Protein AF-A0A2T4TU25-F1 (afdb_monomer_lite)

Sequence (260 aa):
MRRVKTMNKDNGYWVKVLDEEKANILISLGYSCCSDVAIIKVADDTCREGFAYWVEDYMVKLNKSYLRPLSYLDALNLDMGYNDKWREICTDCLARECFDREEAYNYLCAIDLGKGKDFSTNTRDMNIFNSVLRKELEDLHQFADKAKSFKFEPRKVSHEPQLPDEIDLYNFFEKYKGVAKGVTDDKLYAKLCGYHAYYMIKSFETGSLSKYLSIYEDIVKADYYIGNNRYHAIKFKDRGVFLVSEKRYKELKARKGCTV

Foldseek 3Di:
DDDDPPDDLVQKFKKWFQDPVVQCVCLVVVNAPANPTRIFIWHDDPPDPQWIAGSVHRVDIDGCVRIDGQALVNLVPGPHDPDVVSLVNNLRRCCVPPHPSVVSSVVSVPPCPDDDDDPPDDDPNVVVVVVVVVVVVVVVVVVVVVVVVPPPPPPPDPPDPPDDQKAAPVCCLPVLLKKKKAKFFPVVVCVVPDPPCPGDIDIDMDSDPVVCVVRVVGGPDIWMDRPPWTWDWDQDPPPGTITGTPVSVVVVVVVVVDDD

Structure (mmCIF, N/CA/C/O backbone):
data_AF-A0A2T4TU25-F1
#
_entry.id   AF-A0A2T4TU25-F1
#
loop_
_atom_site.group_PDB
_atom_site.id
_atom_site.type_symbol
_atom_site.label_atom_id
_atom_site.label_alt_id
_atom_site.label_comp_id
_atom_site.label_asym_id
_atom_site.label_entity_id
_atom_site.label_seq_id
_atom_site.pdbx_PDB_ins_code
_atom_site.Cartn_x
_atom_site.Cartn_y
_atom_site.Cartn_z
_atom_site.occupancy
_atom_site.B_iso_or_equiv
_atom_site.auth_seq_id
_atom_site.auth_comp_id
_atom_site.auth_asym_id
_atom_site.auth_atom_id
_atom_site.pdbx_PDB_model_num
ATOM 1 N N . MET A 1 1 ? -13.792 39.712 5.215 1.00 32.56 1 MET A N 1
ATOM 2 C CA . MET A 1 1 ? -13.434 38.728 6.261 1.00 32.56 1 MET A CA 1
ATOM 3 C C . MET A 1 1 ? -14.593 37.757 6.444 1.00 32.56 1 MET A C 1
ATOM 5 O O . MET A 1 1 ? -15.619 38.150 6.985 1.00 32.56 1 MET A O 1
ATOM 9 N N . ARG A 1 2 ? -14.499 36.529 5.915 1.00 29.97 2 ARG A N 1
ATOM 10 C CA . ARG A 1 2 ? -15.533 35.502 6.136 1.00 29.97 2 ARG A CA 1
ATOM 11 C C . ARG A 1 2 ? -15.331 34.912 7.533 1.00 29.97 2 ARG A C 1
ATOM 13 O O . ARG A 1 2 ? -14.250 34.412 7.822 1.00 29.97 2 ARG A O 1
ATOM 20 N N . ARG A 1 3 ? -16.358 35.006 8.384 1.00 27.89 3 ARG A N 1
ATOM 21 C CA . ARG A 1 3 ? -16.418 34.341 9.693 1.00 27.89 3 ARG A CA 1
ATOM 22 C C . ARG A 1 3 ? -16.237 32.838 9.485 1.00 27.89 3 ARG A C 1
ATOM 24 O O . ARG A 1 3 ? -17.093 32.204 8.870 1.00 27.89 3 ARG A O 1
ATOM 31 N N . VAL A 1 4 ? -15.137 32.285 9.987 1.00 34.91 4 VAL A N 1
ATOM 32 C CA . VAL A 1 4 ? -14.982 30.838 10.151 1.00 34.91 4 VAL A CA 1
ATOM 33 C C . VAL A 1 4 ? -16.011 30.429 11.200 1.00 34.91 4 VAL A C 1
ATOM 35 O O . VAL A 1 4 ? -15.938 30.871 12.345 1.00 34.91 4 VAL A O 1
ATOM 38 N N . LYS A 1 5 ? -17.032 29.669 10.784 1.00 37.06 5 LYS A N 1
ATOM 39 C CA . LYS A 1 5 ? -17.932 28.973 11.708 1.00 37.06 5 LYS A CA 1
ATOM 40 C C . LYS A 1 5 ? -17.040 28.162 12.646 1.00 37.06 5 LYS A C 1
ATOM 42 O O . LYS A 1 5 ? -16.285 27.320 12.173 1.00 37.06 5 LYS A O 1
ATOM 47 N N . THR A 1 6 ? -17.120 28.425 13.942 1.00 36.16 6 THR A N 1
ATOM 48 C CA . THR A 1 6 ? -16.592 27.550 14.988 1.00 36.16 6 THR A CA 1
ATOM 49 C C . THR A 1 6 ? -17.245 26.179 14.817 1.00 36.16 6 THR A C 1
ATOM 51 O O . THR A 1 6 ? -18.393 25.973 15.200 1.00 36.16 6 THR A O 1
ATOM 54 N N . MET A 1 7 ? -16.553 25.270 14.125 1.00 44.59 7 MET A N 1
ATOM 55 C CA . MET A 1 7 ? -16.980 23.882 13.974 1.00 44.59 7 MET A CA 1
ATOM 56 C C . MET A 1 7 ? -16.729 23.149 15.292 1.00 44.59 7 MET A C 1
ATOM 58 O O . MET A 1 7 ? -15.705 23.345 15.947 1.00 44.59 7 MET A O 1
ATOM 62 N N . ASN A 1 8 ? -17.727 22.369 15.701 1.00 43.16 8 ASN A N 1
ATOM 63 C CA . ASN A 1 8 ? -17.812 21.733 17.006 1.00 43.16 8 ASN A CA 1
ATOM 64 C C . ASN A 1 8 ? -16.707 20.671 17.154 1.00 43.16 8 ASN A C 1
ATOM 66 O O . ASN A 1 8 ? -16.687 19.706 16.390 1.00 43.16 8 ASN A O 1
ATOM 70 N N . LYS A 1 9 ? -15.794 20.841 18.122 1.00 48.34 9 LYS A N 1
ATOM 71 C CA . LYS A 1 9 ? -14.685 19.899 18.386 1.00 48.34 9 LYS A CA 1
ATOM 72 C C . LYS A 1 9 ? -15.168 18.506 18.828 1.00 48.34 9 LYS A C 1
ATOM 74 O O . LYS A 1 9 ? -14.395 17.554 18.769 1.00 48.34 9 LYS A O 1
ATOM 79 N N . ASP A 1 10 ? -16.437 18.385 19.216 1.00 54.22 10 ASP A N 1
ATOM 80 C CA . ASP A 1 10 ? -17.059 17.146 19.695 1.00 54.22 10 ASP A CA 1
ATOM 81 C C . ASP A 1 10 ? -17.462 16.148 18.598 1.00 54.22 10 ASP A C 1
ATOM 83 O O . ASP A 1 10 ? -17.804 15.016 18.916 1.00 54.22 10 ASP A O 1
ATOM 87 N N . ASN A 1 11 ? -17.370 16.511 17.313 1.00 65.88 11 ASN A N 1
ATOM 88 C CA . ASN A 1 11 ? -17.733 15.611 16.204 1.00 65.88 11 ASN A CA 1
ATOM 89 C C . ASN A 1 11 ? -16.523 14.922 15.543 1.00 65.88 11 ASN A C 1
ATOM 91 O O . ASN A 1 11 ? -16.647 14.353 14.458 1.00 65.88 11 ASN A O 1
ATOM 95 N N . GLY A 1 12 ? -15.338 15.026 16.148 1.00 80.62 12 GLY A N 1
ATOM 96 C CA . GLY A 1 12 ? -14.130 14.389 15.632 1.00 80.62 12 GLY A CA 1
ATOM 97 C C . GLY A 1 12 ? -14.043 12.915 16.024 1.00 80.62 12 GLY A C 1
ATOM 98 O O . GLY A 1 12 ? -14.393 12.553 17.142 1.00 80.62 12 GLY A O 1
ATOM 99 N N . TYR A 1 13 ? -13.519 12.075 15.138 1.00 86.38 13 TYR A N 1
ATOM 100 C CA . TYR A 1 13 ? -13.263 10.661 15.397 1.00 86.38 13 TYR A CA 1
ATOM 101 C C . TYR A 1 13 ? -11.794 10.318 15.154 1.00 86.38 13 TYR A C 1
ATOM 103 O O . TYR A 1 13 ? -11.099 10.958 14.361 1.00 86.38 13 TYR A O 1
ATOM 111 N N . TRP A 1 14 ? -11.309 9.3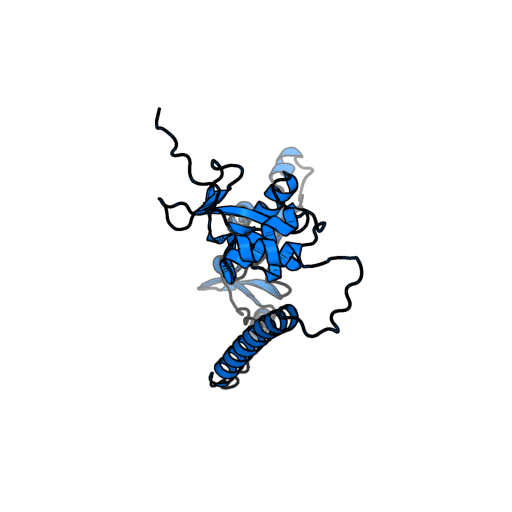07 15.869 1.00 90.50 14 TRP A N 1
ATOM 112 C CA . TRP A 1 14 ? -9.934 8.841 15.748 1.00 90.50 14 TRP A CA 1
ATOM 113 C C . TRP A 1 14 ? -9.763 7.986 14.499 1.00 90.50 14 TRP A C 1
ATOM 115 O O . TRP A 1 14 ? -10.609 7.148 14.176 1.00 90.50 14 TRP A O 1
ATOM 125 N N . VAL A 1 15 ? -8.662 8.205 13.786 1.00 90.12 15 VAL A N 1
ATOM 126 C CA . VAL A 1 15 ? -8.305 7.452 12.585 1.00 90.12 15 VAL A CA 1
ATOM 127 C C . VAL A 1 15 ? -6.860 6.998 12.632 1.00 90.12 15 VAL A C 1
ATOM 129 O O . VAL A 1 15 ? -5.981 7.691 13.143 1.00 90.12 15 VAL A O 1
ATOM 132 N N . LYS A 1 16 ? -6.630 5.849 12.006 1.00 90.81 16 LYS A N 1
ATOM 133 C CA . LYS A 1 16 ? -5.324 5.376 11.577 1.00 90.81 16 LYS A CA 1
ATOM 134 C C . LYS A 1 16 ? -5.047 5.864 10.159 1.00 90.81 16 LYS A C 1
ATOM 136 O O . LYS A 1 16 ? -5.864 5.652 9.257 1.00 90.81 16 LYS A O 1
ATOM 141 N N . VAL A 1 17 ? -3.891 6.487 9.956 1.00 86.00 17 VAL A N 1
ATOM 142 C CA . VAL A 1 17 ? -3.407 6.858 8.620 1.00 86.00 17 VAL A CA 1
ATOM 143 C C . VAL A 1 17 ? -2.751 5.635 7.982 1.00 86.00 17 VAL A C 1
ATOM 145 O O . VAL A 1 17 ? -1.847 5.035 8.557 1.00 86.00 17 VAL A O 1
ATOM 148 N N . LEU A 1 18 ? -3.251 5.231 6.814 1.00 85.44 18 LEU A N 1
ATOM 149 C CA . LEU A 1 18 ? -2.813 4.028 6.095 1.00 85.44 18 LEU A CA 1
ATOM 150 C C . LEU A 1 18 ? -1.674 4.290 5.104 1.00 85.44 18 LEU A C 1
ATOM 152 O O . LEU A 1 18 ? -1.002 3.360 4.676 1.00 85.44 18 LEU A O 1
ATOM 156 N N . ASP A 1 19 ? -1.493 5.543 4.701 1.00 85.62 19 ASP A N 1
ATOM 157 C CA . ASP A 1 19 ? -0.425 5.959 3.799 1.00 85.62 19 ASP A CA 1
ATOM 158 C C . ASP A 1 19 ? 0.874 6.125 4.598 1.00 85.62 19 ASP A C 1
ATOM 160 O O . ASP A 1 19 ? 0.943 6.980 5.480 1.00 85.62 19 ASP A O 1
ATOM 164 N N . GLU A 1 20 ? 1.875 5.288 4.317 1.00 80.94 20 GLU A N 1
ATOM 165 C CA . GLU A 1 20 ? 3.132 5.229 5.080 1.00 80.94 20 GLU A CA 1
ATOM 166 C C . GLU A 1 20 ? 3.925 6.538 5.031 1.00 80.94 20 GLU A C 1
ATOM 168 O O . GLU A 1 20 ? 4.472 6.965 6.046 1.00 80.94 20 GLU A O 1
ATOM 173 N N . GLU A 1 21 ? 3.974 7.209 3.878 1.00 77.62 21 GLU A N 1
ATOM 174 C CA . GLU A 1 21 ? 4.706 8.469 3.730 1.00 77.62 21 GLU A CA 1
ATOM 175 C C . GLU A 1 21 ? 4.064 9.560 4.594 1.00 77.62 21 GLU A C 1
ATOM 177 O O . GLU A 1 21 ? 4.737 10.212 5.396 1.00 77.62 21 GLU A O 1
ATOM 182 N N . LYS A 1 22 ? 2.737 9.705 4.505 1.00 78.50 22 LYS A N 1
ATOM 183 C CA . LYS A 1 22 ? 1.984 10.663 5.324 1.00 78.50 22 LYS A CA 1
ATOM 184 C C . LYS A 1 22 ? 2.035 10.311 6.807 1.00 78.50 22 LYS A C 1
ATOM 186 O O . LYS A 1 22 ? 2.153 11.211 7.635 1.00 78.50 22 LYS A O 1
ATOM 191 N N . ALA A 1 23 ? 1.963 9.025 7.146 1.00 81.50 23 ALA A N 1
ATOM 192 C CA . ALA A 1 23 ? 2.078 8.552 8.518 1.00 81.50 23 ALA A CA 1
ATOM 193 C C . ALA A 1 23 ? 3.440 8.926 9.121 1.00 81.50 23 ALA A C 1
ATOM 195 O O . ALA A 1 23 ? 3.487 9.523 10.195 1.00 81.50 23 ALA A O 1
ATOM 196 N N . ASN A 1 24 ? 4.533 8.672 8.398 1.00 76.38 24 ASN A N 1
ATOM 197 C CA . ASN A 1 24 ? 5.886 9.003 8.843 1.00 76.38 24 ASN A CA 1
ATOM 198 C C . ASN A 1 24 ? 6.090 10.509 9.030 1.00 76.38 24 ASN A C 1
ATOM 200 O O . ASN A 1 24 ? 6.738 10.918 9.994 1.00 76.38 24 ASN A O 1
ATOM 204 N N . ILE A 1 25 ? 5.517 11.340 8.154 1.00 76.75 25 ILE A N 1
ATOM 205 C CA . ILE A 1 25 ? 5.551 12.801 8.306 1.00 76.75 25 ILE A CA 1
ATOM 206 C C . ILE A 1 25 ? 4.830 13.216 9.594 1.00 76.75 25 ILE A C 1
ATOM 208 O O . ILE A 1 25 ? 5.389 13.963 10.393 1.00 76.75 25 ILE A O 1
ATOM 212 N N . LEU A 1 26 ? 3.617 12.708 9.829 1.00 77.62 26 LEU A N 1
ATOM 213 C CA . LEU A 1 26 ? 2.832 13.042 11.023 1.00 77.62 26 LEU A CA 1
ATOM 214 C C . LEU A 1 26 ? 3.523 12.597 12.318 1.00 77.62 26 LEU A C 1
ATOM 216 O O . LEU A 1 26 ? 3.537 13.347 13.291 1.00 77.62 26 LEU A O 1
ATOM 220 N N . ILE A 1 27 ? 4.133 11.410 12.323 1.00 79.25 27 ILE A N 1
ATOM 221 C CA . ILE A 1 27 ? 4.912 10.909 13.462 1.00 79.25 27 ILE A CA 1
ATOM 222 C C . ILE A 1 27 ? 6.154 11.782 13.687 1.00 79.25 27 ILE A C 1
ATOM 224 O O . ILE A 1 27 ? 6.392 12.229 14.806 1.00 79.25 27 ILE A O 1
ATOM 228 N N . SER A 1 28 ? 6.912 12.088 12.628 1.00 72.69 28 SER A N 1
ATOM 229 C CA . SER A 1 28 ? 8.151 12.883 12.716 1.00 72.69 28 SER A CA 1
ATOM 230 C C . SER A 1 28 ? 7.911 14.310 13.207 1.00 72.69 28 SER A C 1
ATOM 232 O O . SER A 1 28 ? 8.774 14.898 13.854 1.00 72.69 28 SER A O 1
ATOM 234 N N . LEU A 1 29 ? 6.739 14.868 12.906 1.00 76.00 29 LEU A N 1
ATOM 235 C CA . LEU A 1 29 ? 6.323 16.191 13.365 1.00 76.00 29 LEU A CA 1
ATOM 236 C C . LEU A 1 29 ? 5.691 16.173 14.769 1.00 76.00 29 LEU A C 1
ATOM 238 O O . LEU A 1 29 ? 5.324 17.228 15.279 1.00 76.00 29 LEU A O 1
ATOM 242 N N . GLY A 1 30 ? 5.575 14.999 15.404 1.00 74.62 30 GLY A N 1
ATOM 243 C CA . GLY A 1 30 ? 5.003 14.848 16.744 1.00 74.62 30 GLY A CA 1
ATOM 244 C C . GLY A 1 30 ? 3.482 15.015 16.794 1.00 74.62 30 GLY A C 1
ATOM 245 O O . GLY A 1 30 ? 2.934 15.305 17.852 1.00 74.62 30 GLY A O 1
ATOM 246 N N . TYR A 1 31 ? 2.804 14.854 15.657 1.00 76.38 31 TYR A N 1
ATOM 247 C CA . TYR A 1 31 ? 1.354 15.027 15.523 1.00 76.38 31 TYR A CA 1
ATOM 248 C C . TYR A 1 31 ? 0.560 13.730 15.699 1.00 76.38 31 TYR A C 1
ATOM 250 O O . TYR A 1 31 ? -0.667 13.755 15.777 1.00 76.38 31 TYR A O 1
ATOM 258 N N . SER A 1 32 ? 1.244 12.587 15.748 1.00 79.62 32 SER A N 1
ATOM 259 C CA . SER A 1 32 ? 0.634 11.297 16.063 1.00 79.62 32 SER A CA 1
ATOM 260 C C . SER A 1 32 ? 0.587 11.056 17.571 1.00 79.62 32 SER A C 1
ATOM 262 O O . SER A 1 32 ? 1.537 11.367 18.285 1.00 79.62 32 SER A O 1
ATOM 264 N N . CYS A 1 33 ? -0.485 10.416 18.045 1.00 74.31 33 CYS A N 1
ATOM 265 C CA . CYS A 1 33 ? -0.586 9.953 19.434 1.00 74.31 33 CYS A CA 1
ATOM 266 C C . CYS A 1 33 ? 0.317 8.744 19.749 1.00 74.31 33 CYS A C 1
ATOM 268 O O . CYS A 1 33 ? 0.538 8.450 20.923 1.00 74.31 33 CYS A O 1
ATOM 270 N N . CYS A 1 34 ? 0.827 8.059 18.721 1.00 73.19 34 CYS A N 1
ATOM 271 C CA . CYS A 1 34 ? 1.696 6.887 18.835 1.00 73.19 34 CYS A CA 1
ATOM 272 C C . CYS A 1 34 ? 2.937 7.039 17.942 1.00 73.19 34 CYS A C 1
ATOM 274 O O . CYS A 1 34 ? 2.887 7.687 16.891 1.00 73.19 34 CYS A O 1
ATOM 276 N N . SER A 1 35 ? 4.054 6.442 18.359 1.00 70.19 35 SER A N 1
ATOM 277 C CA . SER A 1 35 ? 5.345 6.521 17.658 1.00 70.19 35 SER A CA 1
ATOM 278 C C . SER A 1 35 ? 5.498 5.527 16.505 1.00 70.19 35 SER A C 1
ATOM 280 O O . SER A 1 35 ? 6.353 5.716 15.648 1.00 70.19 35 SER A O 1
ATOM 282 N N . ASP A 1 36 ? 4.696 4.467 16.493 1.00 72.38 36 ASP A N 1
ATOM 283 C CA . ASP A 1 36 ? 4.741 3.350 15.545 1.00 72.38 36 ASP A CA 1
ATOM 284 C C . ASP A 1 36 ? 3.604 3.404 14.511 1.00 72.38 36 ASP A C 1
ATOM 286 O O . ASP A 1 36 ? 3.764 2.983 13.365 1.00 72.38 36 ASP A O 1
ATOM 290 N N . VAL A 1 37 ? 2.454 3.959 14.899 1.00 80.06 37 VAL A N 1
ATOM 291 C CA . VAL A 1 37 ? 1.280 4.119 14.043 1.00 80.06 37 VAL A CA 1
ATOM 292 C C . VAL A 1 37 ? 0.787 5.559 14.098 1.00 80.06 37 VAL A C 1
ATOM 294 O O . VAL A 1 37 ? 0.563 6.112 15.169 1.00 80.06 37 VAL A O 1
ATOM 297 N N . ALA A 1 38 ? 0.548 6.164 12.932 1.00 86.25 38 ALA A N 1
ATOM 298 C CA . ALA A 1 38 ? -0.018 7.505 12.848 1.00 86.25 38 ALA A CA 1
ATOM 299 C C . ALA A 1 38 ? -1.507 7.505 13.234 1.00 86.25 38 ALA A C 1
ATOM 301 O O . ALA A 1 38 ? -2.372 7.183 12.410 1.00 86.25 38 ALA A O 1
ATOM 302 N N . ILE A 1 39 ? -1.788 7.869 14.489 1.00 88.75 39 ILE A N 1
ATOM 303 C CA . ILE A 1 39 ? -3.137 8.004 15.049 1.00 88.75 39 ILE A CA 1
ATOM 304 C C . ILE A 1 39 ? -3.445 9.480 15.279 1.00 88.75 39 ILE A C 1
ATOM 306 O O . ILE A 1 39 ? -2.775 10.148 16.067 1.00 88.75 39 ILE A O 1
ATOM 310 N N . ILE A 1 40 ? -4.480 9.976 14.600 1.00 88.06 40 ILE A N 1
ATOM 311 C CA . ILE A 1 40 ? -4.904 11.380 14.654 1.00 88.06 40 ILE A CA 1
ATOM 312 C C . ILE A 1 40 ? -6.425 11.488 14.778 1.00 88.06 40 ILE A C 1
ATOM 314 O O . ILE A 1 40 ? -7.161 10.580 14.390 1.00 88.06 40 ILE A O 1
ATOM 318 N N . LYS A 1 41 ? -6.911 12.621 15.290 1.00 90.12 41 LYS A N 1
ATOM 319 C CA . LYS A 1 41 ? -8.346 12.927 15.371 1.00 90.12 41 LYS A CA 1
ATOM 320 C C . LYS A 1 41 ? -8.766 13.772 14.176 1.00 90.12 41 LYS A C 1
ATOM 322 O O . LYS A 1 41 ? -8.176 14.821 13.925 1.00 90.12 41 LYS A O 1
ATOM 327 N N . VAL A 1 42 ? -9.779 13.341 13.436 1.00 88.12 42 VAL A N 1
ATOM 328 C CA . VAL A 1 42 ? -10.267 14.043 12.239 1.00 88.12 42 VAL A CA 1
ATOM 329 C C . VAL A 1 42 ? -11.755 14.344 12.343 1.00 88.12 42 VAL A C 1
ATOM 331 O O . VAL A 1 42 ? -12.480 13.662 13.057 1.00 88.12 42 VAL A O 1
ATOM 334 N N . ALA A 1 43 ? -12.215 15.364 11.628 1.00 87.19 43 ALA A N 1
A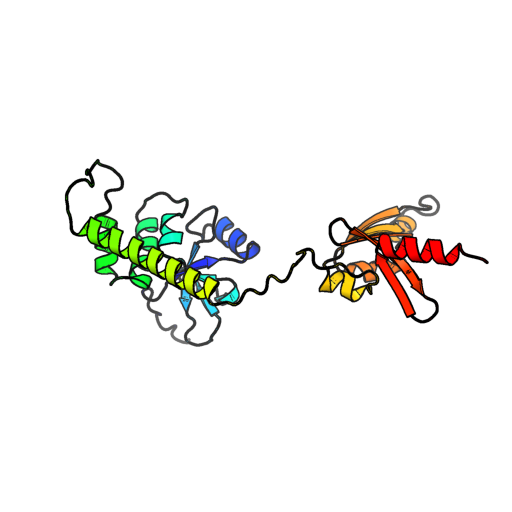TOM 335 C CA . ALA A 1 43 ? -13.624 15.715 11.507 1.00 87.19 43 ALA A CA 1
ATOM 336 C C . ALA A 1 43 ? -14.018 15.801 10.031 1.00 87.19 43 ALA A C 1
ATOM 338 O O . ALA A 1 43 ? -13.261 16.301 9.197 1.00 87.19 43 ALA A O 1
ATOM 339 N N . ASP A 1 44 ? -15.212 15.327 9.702 1.00 83.06 44 ASP A N 1
ATOM 340 C CA . ASP A 1 44 ? -15.666 15.253 8.318 1.00 83.06 44 ASP A CA 1
ATOM 341 C C . ASP A 1 44 ? -15.867 16.625 7.669 1.00 83.06 44 ASP A C 1
ATOM 343 O O . ASP A 1 44 ? -16.436 17.549 8.259 1.00 83.06 44 ASP A O 1
ATOM 347 N N . ASP A 1 45 ? -15.449 16.742 6.404 1.00 78.12 45 ASP A N 1
ATOM 348 C CA . ASP A 1 45 ? -15.788 17.901 5.586 1.00 78.12 45 ASP A CA 1
ATOM 349 C C . ASP A 1 45 ? -17.244 17.809 5.119 1.00 78.12 45 ASP A C 1
ATOM 351 O O . ASP A 1 45 ? -17.558 17.225 4.083 1.00 78.12 45 ASP A O 1
ATOM 355 N N . THR A 1 46 ? -18.140 18.445 5.873 1.00 71.19 46 THR A N 1
ATOM 356 C CA . THR A 1 46 ? -19.572 18.548 5.530 1.00 71.19 46 THR A CA 1
ATOM 357 C C . THR A 1 46 ? -19.851 19.196 4.167 1.00 71.19 46 THR A C 1
ATOM 359 O O . THR A 1 46 ? -20.957 19.063 3.652 1.00 71.19 46 THR A O 1
ATOM 362 N N . CYS A 1 47 ? -18.881 19.900 3.570 1.00 63.94 47 CYS A N 1
ATOM 363 C CA . CYS A 1 47 ? -19.051 20.590 2.291 1.00 63.94 47 CYS A CA 1
ATOM 364 C C . CYS A 1 47 ? -18.521 19.794 1.088 1.00 63.94 47 CYS A C 1
ATOM 366 O O . CYS A 1 47 ? -18.860 20.132 -0.048 1.00 63.94 47 CYS A O 1
ATOM 368 N N . ARG A 1 48 ? -17.649 18.796 1.294 1.00 62.53 48 ARG A N 1
ATOM 369 C CA . ARG A 1 48 ? -17.051 17.990 0.215 1.00 62.53 48 ARG A CA 1
ATOM 370 C C . ARG A 1 48 ? -16.861 16.545 0.661 1.00 62.53 48 ARG A C 1
ATOM 372 O O . ARG A 1 48 ? -15.984 16.253 1.472 1.00 62.53 48 ARG A O 1
ATOM 379 N N . GLU A 1 49 ? -17.623 15.643 0.054 1.00 71.19 49 GLU A N 1
ATOM 380 C CA . GLU A 1 49 ? -17.474 14.204 0.267 1.00 71.19 49 GLU A CA 1
ATOM 381 C C . GLU A 1 49 ? -16.049 13.727 -0.066 1.00 71.19 49 GLU A C 1
ATOM 383 O O . GLU A 1 49 ? -15.393 14.229 -0.980 1.00 71.19 49 GLU A O 1
ATOM 388 N N . GLY A 1 50 ? -15.554 12.758 0.709 1.00 78.38 50 GLY A N 1
ATOM 389 C CA . GLY A 1 50 ? -14.237 12.146 0.505 1.00 78.38 50 GLY A CA 1
ATOM 390 C C . GLY A 1 50 ? -13.065 12.812 1.235 1.00 78.38 50 GLY A C 1
ATOM 391 O O . GLY A 1 50 ? -11.946 12.306 1.154 1.00 78.38 50 GLY A O 1
ATOM 392 N N . PHE A 1 51 ? -13.290 13.888 1.995 1.00 81.56 51 PHE A N 1
ATOM 393 C CA . PHE A 1 51 ? -12.234 14.536 2.777 1.00 81.56 51 PHE A CA 1
ATOM 394 C C . PHE A 1 51 ? -12.598 14.710 4.252 1.00 81.56 51 PHE A C 1
ATOM 396 O O . PHE A 1 51 ? -13.770 14.790 4.618 1.00 81.56 51 PHE A O 1
ATOM 403 N N . ALA A 1 52 ? -11.567 14.786 5.087 1.00 82.62 52 ALA A N 1
ATOM 404 C CA . ALA A 1 52 ? -11.665 15.117 6.500 1.00 82.62 52 ALA A CA 1
ATOM 405 C C . ALA A 1 52 ? -10.613 16.176 6.858 1.00 82.62 52 ALA A C 1
ATOM 407 O O . ALA A 1 52 ? -9.560 16.266 6.221 1.00 82.62 52 ALA A O 1
ATOM 408 N N . TYR A 1 53 ? -10.907 16.988 7.863 1.00 82.44 53 TYR A N 1
ATOM 409 C CA . TYR A 1 53 ? -9.974 17.949 8.434 1.00 82.44 53 TYR A CA 1
ATOM 410 C C . TYR A 1 53 ? -9.316 17.349 9.660 1.00 82.44 53 TYR A C 1
ATOM 412 O O . TYR A 1 53 ? -9.972 16.675 10.457 1.00 82.44 53 TYR A O 1
ATOM 420 N N . TRP A 1 54 ? -8.028 17.612 9.828 1.00 80.31 54 TRP A N 1
ATOM 421 C CA . TRP A 1 54 ? -7.364 17.296 11.079 1.00 80.31 54 TRP A CA 1
ATOM 422 C C . TRP A 1 54 ? -7.872 18.242 12.180 1.00 80.31 54 TRP A C 1
ATOM 424 O O . TRP A 1 54 ? -7.957 19.450 11.984 1.00 80.31 54 TRP A O 1
ATOM 434 N N . VAL A 1 55 ? -8.280 17.687 13.325 1.00 78.88 55 VAL A N 1
ATOM 435 C CA . VAL A 1 55 ? -8.944 18.445 14.406 1.00 78.88 55 VAL A CA 1
ATOM 436 C C . VAL A 1 55 ? -7.982 19.371 15.154 1.00 78.88 55 VAL A C 1
ATOM 438 O O . VAL A 1 55 ? -8.423 20.363 15.735 1.00 78.88 55 VAL A O 1
ATOM 441 N N . GLU A 1 56 ? -6.683 19.070 15.153 1.00 72.69 56 GLU A N 1
ATOM 442 C CA . GLU A 1 56 ? -5.678 19.934 15.787 1.00 72.69 56 GLU A CA 1
ATOM 443 C C . GLU A 1 56 ? -5.217 21.062 14.855 1.00 72.69 56 GLU A C 1
ATOM 445 O O . GLU A 1 56 ? -4.979 22.172 15.329 1.00 72.69 56 GLU A O 1
ATOM 450 N N . ASP A 1 57 ? -5.205 20.826 13.538 1.00 70.69 57 ASP A N 1
ATOM 451 C CA . ASP A 1 57 ? -4.966 21.854 12.523 1.00 70.69 57 ASP A CA 1
ATOM 452 C C . ASP A 1 57 ? -5.969 21.739 11.365 1.00 70.69 57 ASP A C 1
ATOM 454 O O . ASP A 1 57 ? -5.754 21.055 10.361 1.00 70.69 57 ASP A O 1
ATOM 458 N N . TYR A 1 58 ? -7.075 22.473 11.498 1.00 65.25 58 TYR A N 1
ATOM 459 C CA . TYR A 1 58 ? -8.168 22.521 10.523 1.00 65.25 58 TYR A CA 1
ATOM 460 C C . TYR A 1 58 ? -7.764 23.095 9.152 1.00 65.25 58 TYR A C 1
ATOM 462 O O . TYR A 1 58 ? -8.583 23.089 8.230 1.00 65.25 58 TYR A O 1
ATOM 470 N N . MET A 1 59 ? -6.533 23.596 8.988 1.00 64.94 59 MET A N 1
ATOM 471 C CA . MET A 1 59 ? -5.990 23.975 7.679 1.00 64.94 59 MET A CA 1
ATOM 472 C C . MET A 1 59 ? -5.506 22.754 6.889 1.00 64.94 59 MET A C 1
ATOM 474 O O . MET A 1 59 ? -5.441 22.800 5.657 1.00 64.94 59 MET A O 1
ATOM 478 N N . VAL A 1 60 ? -5.211 21.646 7.575 1.00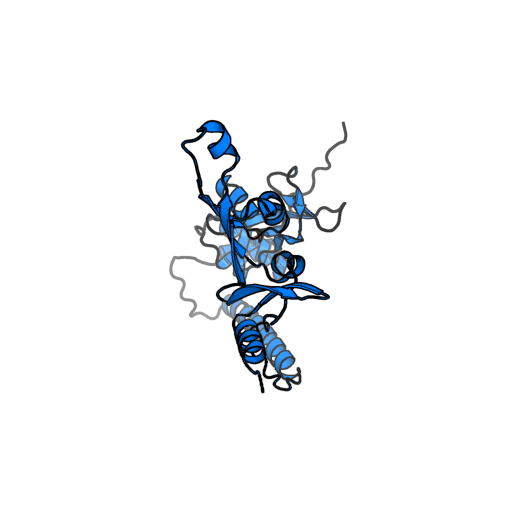 70.88 60 VAL A N 1
ATOM 479 C CA . VAL A 1 60 ? -4.749 20.403 6.962 1.00 70.88 60 VAL A CA 1
ATOM 480 C C . VAL A 1 60 ? -5.944 19.551 6.556 1.00 70.88 60 VAL A C 1
ATOM 482 O O . VAL A 1 60 ? -6.709 19.032 7.374 1.00 70.88 60 VAL A O 1
ATOM 485 N N . LYS A 1 61 ? -6.084 19.390 5.241 1.00 80.69 61 LYS A N 1
ATOM 486 C CA . LYS A 1 61 ? -7.130 18.585 4.621 1.00 80.69 61 LYS A CA 1
ATOM 487 C C . LYS A 1 61 ? -6.578 17.230 4.197 1.00 80.69 61 LYS A C 1
ATOM 489 O O . LYS A 1 61 ? -5.636 17.150 3.411 1.00 80.69 61 LYS A O 1
ATOM 494 N N . LEU A 1 62 ? -7.209 16.169 4.679 1.00 81.12 62 LEU A N 1
ATOM 495 C CA . LEU A 1 62 ? -6.816 14.787 4.443 1.00 81.12 62 LEU A CA 1
ATOM 496 C C . LEU A 1 62 ? -7.856 14.083 3.574 1.00 81.12 62 LEU A C 1
ATOM 498 O O . LEU A 1 62 ? -9.064 14.253 3.740 1.00 81.12 62 LEU A O 1
ATOM 502 N N . ASN A 1 63 ? -7.382 13.287 2.621 1.00 81.25 63 ASN A N 1
ATOM 503 C CA . ASN A 1 63 ? -8.249 12.449 1.803 1.00 81.25 63 ASN A CA 1
ATOM 504 C C . ASN A 1 63 ? -8.633 11.193 2.601 1.00 81.25 63 ASN A C 1
ATOM 506 O O . ASN A 1 63 ? -7.755 10.474 3.080 1.00 81.25 63 ASN A O 1
ATOM 510 N N . LYS A 1 64 ? -9.938 10.918 2.711 1.00 84.38 64 LYS A N 1
ATOM 511 C CA . LYS A 1 64 ? -10.479 9.784 3.475 1.00 84.38 64 LYS A CA 1
ATOM 512 C C . LYS A 1 64 ? -10.016 8.423 2.962 1.00 84.38 64 LYS A C 1
ATOM 514 O O . LYS A 1 64 ? -9.994 7.482 3.739 1.00 84.38 64 LYS A O 1
ATOM 519 N N . SER A 1 65 ? -9.608 8.309 1.696 1.00 85.12 65 SER A N 1
ATOM 520 C CA . SER A 1 65 ? -9.053 7.057 1.151 1.00 85.12 65 SER A CA 1
ATOM 521 C C . SER A 1 65 ? -7.791 6.577 1.877 1.00 85.12 65 SER A C 1
ATOM 523 O O . SER A 1 65 ? -7.487 5.389 1.837 1.00 85.12 65 SER A O 1
ATOM 525 N N . TYR A 1 66 ? -7.085 7.475 2.571 1.00 85.94 66 TYR A N 1
ATOM 526 C CA . TYR A 1 66 ? -5.904 7.148 3.372 1.00 85.94 66 TYR A CA 1
ATOM 527 C C . TYR A 1 66 ? -6.210 6.998 4.864 1.00 85.94 66 TYR A C 1
ATOM 529 O O . TYR A 1 66 ? -5.287 6.810 5.652 1.00 85.94 66 TYR A O 1
ATOM 537 N N . LEU A 1 67 ? -7.475 7.126 5.271 1.00 86.56 67 LEU A N 1
ATOM 538 C CA . LEU A 1 67 ? -7.883 7.140 6.670 1.00 86.56 67 LEU A CA 1
ATOM 539 C C . LEU A 1 67 ? -8.772 5.935 6.961 1.00 86.56 67 LEU A C 1
ATOM 541 O O . LEU A 1 67 ? -9.775 5.707 6.288 1.00 86.56 67 LEU A O 1
ATOM 545 N N . ARG A 1 68 ? -8.440 5.199 8.017 1.00 88.50 68 ARG A N 1
ATOM 546 C CA . ARG A 1 68 ? -9.295 4.151 8.571 1.00 88.50 68 ARG A CA 1
ATOM 547 C C . ARG A 1 68 ? -9.789 4.591 9.949 1.00 88.50 68 ARG A C 1
ATOM 549 O O . ARG A 1 68 ? -8.943 4.846 10.802 1.00 88.50 68 ARG A O 1
ATOM 556 N N . PRO A 1 69 ? -11.111 4.668 10.195 1.00 88.62 69 PRO A N 1
ATOM 557 C CA . PRO A 1 69 ? -11.646 4.857 11.541 1.00 88.62 69 PRO A CA 1
ATOM 558 C C . PRO A 1 69 ? -11.042 3.846 12.510 1.00 88.62 69 PRO A C 1
ATOM 560 O O . PRO A 1 69 ? -10.977 2.653 12.207 1.00 88.62 69 PRO A O 1
ATOM 563 N N . LEU A 1 70 ? -10.566 4.340 13.646 1.00 88.06 70 LEU A N 1
ATOM 564 C CA . LEU A 1 70 ? -9.988 3.504 14.682 1.00 88.06 70 LEU A CA 1
ATOM 565 C C . LEU A 1 70 ? -11.117 2.779 15.419 1.00 88.06 70 LEU A C 1
ATOM 567 O O . LEU A 1 70 ? -12.095 3.417 15.828 1.00 88.06 70 LEU A O 1
ATOM 571 N N . SER A 1 71 ? -11.006 1.456 15.543 1.00 81.19 71 SER A N 1
ATOM 572 C CA . SER A 1 71 ? -11.939 0.670 16.353 1.00 81.19 71 SER A CA 1
ATOM 573 C C . SER A 1 71 ? -11.547 0.672 17.825 1.00 81.19 71 SER A C 1
ATOM 575 O O . SER A 1 71 ? -10.393 0.957 18.153 1.00 81.19 71 SER A O 1
ATOM 577 N N . TYR A 1 72 ? -12.477 0.328 18.722 1.00 74.44 72 TYR A N 1
ATOM 578 C CA . TYR A 1 72 ? -12.143 0.179 20.140 1.00 74.44 72 TYR A CA 1
ATOM 579 C C . TYR A 1 72 ? -11.056 -0.885 20.351 1.00 74.44 72 TYR A C 1
ATOM 581 O O . TYR A 1 72 ? -10.115 -0.668 21.112 1.00 74.44 72 TYR A O 1
ATOM 589 N N . LEU A 1 73 ? -11.122 -1.995 19.611 1.00 70.25 73 LEU A N 1
ATOM 590 C CA . LEU A 1 73 ? -10.114 -3.051 19.679 1.00 70.25 73 LEU A CA 1
ATOM 591 C C . LEU A 1 73 ? -8.745 -2.586 19.165 1.00 70.25 73 LEU A C 1
ATOM 593 O O . LEU A 1 73 ? -7.724 -2.905 19.771 1.00 70.25 73 LEU A O 1
ATOM 597 N N . ASP A 1 74 ? -8.704 -1.820 18.071 1.00 78.44 74 ASP A N 1
ATOM 598 C CA . ASP A 1 74 ? -7.447 -1.233 17.593 1.00 78.44 74 ASP A CA 1
ATOM 599 C C . ASP A 1 74 ? -6.870 -0.259 18.635 1.00 78.44 74 ASP A C 1
ATOM 601 O O . ASP A 1 74 ? -5.663 -0.258 18.855 1.00 78.44 74 ASP A O 1
ATOM 605 N N . ALA A 1 75 ? -7.723 0.534 19.296 1.00 77.19 75 ALA A N 1
ATOM 606 C CA . ALA A 1 75 ? -7.326 1.488 20.333 1.00 77.19 75 ALA A CA 1
ATOM 607 C C . ALA A 1 75 ? -6.748 0.808 21.588 1.00 77.19 75 ALA A C 1
ATOM 609 O O . ALA A 1 75 ? -5.752 1.280 22.137 1.00 77.19 75 ALA A O 1
ATOM 610 N N . LEU A 1 76 ? -7.324 -0.322 22.019 1.00 70.00 76 LEU A N 1
ATOM 611 C CA . LEU A 1 76 ? -6.808 -1.114 23.142 1.00 70.00 76 LEU A CA 1
ATOM 612 C C . LEU A 1 76 ? -5.397 -1.660 22.885 1.00 70.00 76 LEU A C 1
ATOM 614 O O . LEU A 1 76 ? -4.624 -1.805 23.826 1.00 70.00 76 LEU A O 1
ATOM 618 N N . ASN A 1 77 ? -5.075 -1.957 21.624 1.00 72.56 77 ASN A N 1
ATOM 619 C CA . ASN A 1 77 ? -3.801 -2.550 21.216 1.00 72.56 77 ASN A CA 1
ATOM 620 C C . ASN A 1 77 ? -2.741 -1.512 20.806 1.00 72.56 77 ASN A C 1
ATOM 622 O O . ASN A 1 77 ? -1.689 -1.898 20.299 1.00 72.56 77 ASN A O 1
ATOM 626 N N . LEU A 1 78 ? -3.006 -0.211 20.976 1.00 73.69 78 LEU A N 1
ATOM 627 C CA . LEU A 1 78 ? -2.008 0.823 20.710 1.00 73.69 78 LEU A CA 1
ATOM 628 C C . LEU A 1 78 ? -0.857 0.722 21.713 1.00 73.69 78 LEU A C 1
ATOM 630 O O . LEU A 1 78 ? -1.088 0.673 22.922 1.00 73.69 78 LEU A O 1
ATOM 634 N N . ASP A 1 79 ? 0.377 0.762 21.211 1.00 70.75 79 ASP A N 1
ATOM 635 C CA . ASP A 1 79 ? 1.578 0.830 22.044 1.00 70.75 79 ASP A CA 1
ATOM 636 C C . ASP A 1 79 ? 1.749 2.251 22.603 1.00 70.75 79 ASP A C 1
ATOM 638 O O . ASP A 1 79 ? 2.507 3.084 22.103 1.00 70.75 79 ASP A O 1
ATOM 642 N N . MET A 1 80 ? 0.946 2.576 23.615 1.00 70.50 80 MET A N 1
ATOM 643 C CA . MET A 1 80 ? 0.999 3.852 24.312 1.00 70.50 80 MET A CA 1
ATOM 644 C C . MET A 1 80 ? 0.841 3.660 25.816 1.00 70.50 80 MET A C 1
ATOM 646 O O . MET A 1 80 ? 0.192 2.729 26.289 1.00 70.50 80 MET A O 1
ATOM 650 N N . GLY A 1 81 ? 1.428 4.569 26.596 1.00 61.09 81 GLY A N 1
ATOM 651 C CA . GLY A 1 81 ? 1.213 4.572 28.040 1.00 61.09 81 GLY A CA 1
ATOM 652 C C . GLY A 1 81 ? -0.278 4.729 28.347 1.00 61.09 81 GLY A C 1
ATOM 653 O O . GLY A 1 81 ? -0.923 5.588 27.746 1.00 61.09 81 GLY A O 1
ATOM 654 N N . TYR A 1 82 ? -0.804 3.929 29.283 1.00 67.44 82 TYR A N 1
ATOM 655 C CA . TYR A 1 82 ? -2.197 3.947 29.764 1.00 67.44 82 TYR A CA 1
ATOM 656 C C . TYR A 1 82 ? -2.545 5.249 30.513 1.00 67.44 82 TYR A C 1
ATOM 658 O O . TYR A 1 82 ? -2.867 5.260 31.701 1.00 67.44 82 TYR A O 1
ATOM 666 N N . ASN A 1 83 ? -2.416 6.371 29.817 1.00 68.69 83 ASN A N 1
ATOM 667 C CA . ASN A 1 83 ? -2.598 7.729 30.295 1.00 68.69 83 ASN A CA 1
ATOM 668 C C . ASN A 1 83 ? -3.982 8.263 29.891 1.00 68.69 83 ASN A C 1
ATOM 670 O O . ASN A 1 83 ? -4.774 7.586 29.228 1.00 68.69 83 ASN A O 1
ATOM 674 N N . ASP A 1 84 ? -4.276 9.505 30.272 1.00 72.25 84 ASP A N 1
ATOM 675 C CA . ASP A 1 84 ? -5.567 10.136 29.981 1.00 72.25 84 ASP A CA 1
ATOM 676 C C . ASP A 1 84 ? -5.859 10.228 28.476 1.00 72.25 84 ASP A C 1
ATOM 678 O O . ASP A 1 84 ? -7.019 10.173 28.069 1.00 72.25 84 ASP A O 1
ATOM 682 N N . LYS A 1 85 ? -4.818 10.286 27.633 1.00 77.25 85 LYS A N 1
ATOM 683 C CA . LYS A 1 85 ? -4.971 10.318 26.176 1.00 77.25 85 LYS A CA 1
ATOM 684 C C . LYS A 1 85 ? -5.416 8.970 25.617 1.00 77.25 85 LYS A C 1
ATOM 686 O O . LYS A 1 85 ? -6.332 8.933 24.801 1.00 77.25 85 LYS A O 1
ATOM 691 N N . TRP A 1 86 ? -4.826 7.868 26.083 1.00 78.00 86 TRP A N 1
ATOM 692 C CA . TRP A 1 86 ? -5.283 6.520 25.726 1.00 78.00 86 TRP A CA 1
ATOM 693 C C . TRP A 1 86 ? -6.744 6.307 26.139 1.00 78.00 86 TRP A C 1
ATOM 695 O O . TRP A 1 86 ? -7.547 5.802 25.353 1.00 78.00 86 TRP A O 1
ATOM 705 N N . ARG A 1 87 ? -7.119 6.773 27.341 1.00 73.25 87 ARG A N 1
ATOM 706 C CA . ARG A 1 87 ? -8.511 6.724 27.814 1.00 73.25 87 ARG A CA 1
ATOM 707 C C . ARG A 1 87 ? -9.447 7.548 26.937 1.00 73.25 87 ARG A C 1
ATOM 709 O O . ARG A 1 87 ? -10.528 7.061 26.623 1.00 73.25 87 ARG A O 1
ATOM 716 N N . GLU A 1 88 ? -9.049 8.750 26.513 1.00 80.94 88 GLU A N 1
ATOM 717 C CA . GLU A 1 88 ? -9.830 9.578 25.579 1.00 80.94 88 GLU A CA 1
ATOM 718 C C . GLU A 1 88 ? -10.085 8.828 24.263 1.00 80.94 88 GLU A C 1
ATOM 720 O O . GLU A 1 88 ? -11.232 8.718 23.830 1.00 80.94 88 GLU A O 1
ATOM 725 N N . ILE A 1 89 ? -9.033 8.264 23.656 1.00 81.69 89 ILE A N 1
ATOM 726 C CA . ILE A 1 89 ? -9.126 7.524 22.388 1.00 81.69 89 ILE A CA 1
ATOM 727 C C . ILE A 1 89 ? -10.065 6.327 22.540 1.00 81.69 89 ILE A C 1
ATOM 729 O O . ILE A 1 89 ? -10.989 6.158 21.742 1.00 81.69 89 ILE A O 1
ATOM 733 N N . CYS A 1 90 ? -9.861 5.520 23.582 1.00 72.81 90 CYS A N 1
ATOM 734 C CA . CYS A 1 90 ? -10.693 4.357 23.860 1.00 72.81 90 CYS A CA 1
ATOM 735 C C . CYS A 1 90 ? -12.153 4.746 24.120 1.00 72.81 90 CYS A C 1
ATOM 737 O O . CYS A 1 90 ? -13.048 4.076 23.614 1.00 72.81 90 CYS A O 1
ATOM 739 N N . THR A 1 91 ? -12.398 5.836 24.856 1.00 73.94 91 THR A N 1
ATOM 740 C CA . THR A 1 91 ? -13.752 6.325 25.168 1.00 73.94 91 THR A CA 1
ATOM 741 C C . THR A 1 91 ? -14.470 6.739 23.896 1.00 73.94 91 THR A C 1
ATOM 743 O O . THR A 1 91 ? -15.592 6.307 23.658 1.00 73.94 91 THR A O 1
ATOM 746 N N . ASP A 1 92 ? -13.814 7.541 23.055 1.00 81.69 92 ASP A N 1
ATOM 747 C CA . ASP A 1 92 ? -14.393 8.008 21.797 1.00 81.69 92 ASP A CA 1
ATOM 748 C C . ASP A 1 92 ? -14.664 6.828 20.839 1.00 81.69 92 ASP A C 1
ATOM 750 O O . ASP A 1 92 ? -15.696 6.804 20.167 1.00 81.69 92 ASP A O 1
ATOM 754 N N . CYS A 1 93 ? -13.779 5.823 20.789 1.00 80.06 93 CYS A N 1
ATOM 755 C CA . CYS A 1 93 ? -13.991 4.626 19.967 1.00 80.06 93 CYS A CA 1
ATOM 756 C C . CYS A 1 93 ? -15.150 3.768 20.493 1.00 80.06 93 CYS A C 1
ATOM 758 O O . CYS A 1 93 ? -16.015 3.364 19.719 1.00 80.06 93 CYS A O 1
ATOM 760 N N . LEU A 1 94 ? -15.198 3.539 21.805 1.00 72.75 94 LEU A N 1
ATOM 761 C CA . LEU A 1 94 ? -16.232 2.740 22.455 1.00 72.75 94 LEU A CA 1
ATOM 762 C C . LEU A 1 94 ? -17.612 3.413 22.375 1.00 72.75 94 LEU A C 1
ATOM 764 O O . LEU A 1 94 ? -18.613 2.742 22.126 1.00 72.75 94 LEU A O 1
ATOM 768 N N . ALA A 1 95 ? -17.664 4.740 22.514 1.00 72.94 95 ALA A N 1
ATOM 769 C CA . ALA A 1 95 ? -18.885 5.521 22.347 1.00 72.94 95 ALA A CA 1
ATOM 770 C C . ALA A 1 95 ? -19.392 5.497 20.893 1.00 72.94 95 ALA A C 1
ATOM 772 O O . ALA A 1 95 ? -20.587 5.422 20.625 1.00 72.94 95 ALA A O 1
ATOM 773 N N . ARG A 1 96 ? -18.481 5.502 19.913 1.00 78.00 96 ARG A N 1
ATOM 774 C CA . ARG A 1 96 ? -18.856 5.374 18.497 1.00 78.00 96 ARG A CA 1
ATOM 775 C C . ARG A 1 96 ? -19.450 4.000 18.170 1.00 78.00 96 ARG A C 1
ATOM 777 O O . ARG A 1 96 ? -20.271 3.902 17.261 1.00 78.00 96 ARG A O 1
ATOM 784 N N . GLU A 1 97 ? -18.993 2.948 18.845 1.00 71.56 97 GLU A N 1
ATOM 785 C CA . GLU A 1 97 ? -19.307 1.559 18.485 1.00 71.56 97 GLU A CA 1
ATOM 786 C C . GLU A 1 97 ? -20.443 0.942 19.307 1.00 71.56 97 GLU A C 1
ATOM 788 O O . GLU A 1 97 ? -21.202 0.135 18.766 1.00 71.56 97 GLU A O 1
ATOM 793 N N . CYS A 1 98 ? -20.574 1.305 20.587 1.00 62.50 98 CYS A N 1
ATOM 794 C CA . CYS A 1 98 ? -21.371 0.520 21.533 1.00 62.50 98 CYS A CA 1
ATOM 795 C C . CYS A 1 98 ? -22.217 1.328 22.536 1.00 62.50 98 CYS A C 1
ATOM 797 O O . CYS A 1 98 ? -23.264 0.821 22.934 1.00 62.50 98 CYS A O 1
ATOM 799 N N . PHE A 1 99 ? -21.799 2.527 22.969 1.00 60.09 99 PHE A N 1
ATOM 800 C CA . PHE A 1 99 ? -22.387 3.215 24.139 1.00 60.09 99 PHE A CA 1
ATOM 801 C C . PHE A 1 99 ? -22.541 4.734 23.960 1.00 60.09 99 PHE A C 1
ATOM 803 O O . PHE A 1 99 ? -21.970 5.317 23.049 1.00 60.09 99 PHE A O 1
ATOM 810 N N . ASP A 1 100 ? -23.264 5.404 24.864 1.00 64.69 100 ASP A N 1
ATOM 811 C CA . ASP A 1 100 ? -23.148 6.862 25.009 1.00 64.69 100 ASP A CA 1
ATOM 812 C C . ASP A 1 100 ? -21.793 7.236 25.649 1.00 64.69 100 ASP A C 1
ATOM 814 O O . ASP A 1 100 ? -21.185 6.449 26.380 1.00 64.69 100 ASP A O 1
ATOM 818 N N . ARG A 1 101 ? -21.291 8.443 25.372 1.00 60.66 101 ARG A N 1
ATOM 819 C CA . ARG A 1 101 ? -19.932 8.885 25.728 1.00 60.66 101 ARG A CA 1
ATOM 820 C C . ARG A 1 101 ? -19.671 8.859 27.235 1.00 60.66 101 ARG A C 1
ATOM 822 O O . ARG A 1 101 ? -18.572 8.504 27.656 1.00 60.66 101 ARG A O 1
ATOM 829 N N . GLU A 1 102 ? -20.673 9.205 28.041 1.00 62.59 102 GLU A N 1
ATOM 830 C CA . GLU A 1 102 ? -20.586 9.190 29.507 1.00 62.59 102 GLU A CA 1
ATOM 831 C C . GLU A 1 102 ? -20.518 7.755 30.062 1.00 62.59 102 GLU A C 1
ATOM 833 O O . GLU A 1 102 ? -19.732 7.467 30.966 1.00 62.59 102 GLU A O 1
ATOM 838 N N . GLU A 1 103 ? -21.266 6.821 29.469 1.00 60.84 103 GLU A N 1
ATOM 839 C CA . GLU A 1 103 ? -21.248 5.402 29.838 1.00 60.84 103 GLU A CA 1
ATOM 840 C C . GLU A 1 103 ? -19.921 4.734 29.439 1.00 60.84 103 GLU A C 1
ATOM 842 O O . GLU A 1 103 ? -19.328 4.008 30.240 1.00 60.84 103 GLU A O 1
ATOM 847 N N . ALA A 1 104 ? -19.384 5.067 28.261 1.00 59.78 104 ALA A N 1
ATOM 848 C CA . ALA A 1 104 ? -18.062 4.626 27.814 1.00 59.78 104 ALA A CA 1
ATOM 849 C C . ALA A 1 104 ? -16.926 5.135 28.724 1.00 59.78 104 ALA A C 1
ATOM 851 O O . ALA A 1 104 ? -16.010 4.377 29.058 1.00 59.78 104 ALA A O 1
ATOM 852 N N . TYR A 1 105 ? -16.988 6.400 29.158 1.00 59.38 105 TYR A N 1
ATOM 853 C CA . TYR A 1 105 ? -15.987 6.986 30.055 1.00 59.38 105 TYR A CA 1
ATOM 854 C C . TYR A 1 105 ? -16.017 6.333 31.440 1.00 59.38 105 TYR A C 1
ATOM 856 O O . TYR A 1 105 ? -14.973 5.963 31.981 1.00 59.38 105 TYR A O 1
ATOM 864 N N . ASN A 1 106 ? -17.215 6.142 32.000 1.00 60.56 106 ASN A N 1
ATOM 865 C CA . ASN A 1 106 ? -17.397 5.466 33.283 1.00 60.56 106 ASN A CA 1
ATOM 866 C C . ASN A 1 106 ? -16.921 4.006 33.228 1.00 60.56 106 ASN A C 1
ATOM 868 O O . ASN A 1 106 ? -16.278 3.545 34.171 1.00 60.56 106 ASN A O 1
ATOM 872 N N . TYR A 1 107 ? -17.158 3.307 32.112 1.00 59.56 107 TYR A N 1
ATOM 873 C CA . TYR A 1 107 ? -16.644 1.957 31.876 1.00 59.56 107 TYR A CA 1
ATOM 874 C C . TYR A 1 107 ? -15.111 1.919 31.907 1.00 59.56 107 TYR A C 1
ATOM 876 O O . TYR A 1 107 ? -14.530 1.140 32.658 1.00 59.56 107 TYR A O 1
ATOM 884 N N . LEU A 1 108 ? -14.439 2.806 31.166 1.00 58.25 108 LEU A N 1
ATOM 885 C CA . LEU A 1 108 ? -12.972 2.859 31.119 1.00 58.25 108 LEU A CA 1
ATOM 886 C C . LEU A 1 108 ? -12.339 3.299 32.442 1.00 58.25 108 LEU A C 1
ATOM 888 O O . LEU A 1 108 ? -11.264 2.816 32.791 1.00 58.25 108 LEU A O 1
ATOM 892 N N . CYS A 1 109 ? -13.004 4.173 33.199 1.00 55.69 109 CYS A N 1
ATOM 893 C CA . CYS A 1 109 ? -12.583 4.544 34.550 1.00 55.69 109 CYS A CA 1
ATOM 894 C C . CYS A 1 109 ? -12.738 3.392 35.560 1.00 55.69 109 CYS A C 1
ATOM 896 O O . CYS A 1 109 ? -12.006 3.357 36.549 1.00 55.69 109 CYS A O 1
ATOM 898 N N . ALA A 1 110 ? -13.664 2.457 35.320 1.00 52.06 110 ALA A N 1
ATOM 899 C CA . ALA A 1 110 ? -13.876 1.271 36.149 1.00 52.06 110 ALA A CA 1
ATOM 900 C C . ALA A 1 110 ? -12.908 0.115 35.828 1.00 52.06 110 ALA A C 1
ATOM 902 O O . ALA A 1 110 ? -12.745 -0.780 36.662 1.00 52.06 110 ALA A O 1
ATOM 903 N N . ILE A 1 111 ? -12.243 0.136 34.663 1.00 52.12 111 ILE A N 1
ATOM 904 C CA . ILE A 1 111 ? -11.149 -0.792 34.349 1.00 52.12 111 ILE A CA 1
ATOM 905 C C . ILE A 1 111 ? -9.957 -0.447 35.247 1.00 52.12 111 ILE A C 1
ATOM 907 O O . ILE A 1 111 ? -9.153 0.445 34.968 1.00 52.12 111 ILE A O 1
ATOM 911 N N . ASP A 1 112 ? -9.851 -1.174 36.356 1.00 47.41 112 ASP A N 1
ATOM 912 C CA . ASP A 1 112 ? -8.709 -1.112 37.257 1.00 47.41 112 ASP A CA 1
ATOM 913 C C . ASP A 1 112 ? -7.494 -1.780 36.591 1.00 47.41 112 ASP A C 1
ATOM 915 O O . ASP A 1 112 ? -7.301 -2.993 36.667 1.00 47.41 112 ASP A O 1
ATOM 919 N N . LEU A 1 113 ? -6.673 -0.973 35.911 1.00 51.84 113 LEU A N 1
ATOM 920 C CA . LEU A 1 113 ? -5.426 -1.408 35.265 1.00 51.84 113 LEU A CA 1
ATOM 921 C C . LEU A 1 113 ? -4.296 -1.717 36.269 1.00 51.84 113 LEU A C 1
ATOM 923 O O . LEU A 1 113 ? -3.169 -1.992 35.858 1.00 51.84 113 LEU A O 1
ATOM 927 N N . GLY A 1 114 ? -4.580 -1.714 37.577 1.00 37.16 114 GLY A N 1
ATOM 928 C CA . GLY A 1 114 ? -3.699 -2.319 38.563 1.00 37.16 114 GLY A CA 1
ATOM 929 C C . GLY A 1 114 ? -3.807 -1.731 39.961 1.00 37.16 114 GLY A C 1
ATOM 930 O O . GLY A 1 114 ? -2.922 -0.978 40.354 1.00 37.16 114 GLY A O 1
ATOM 931 N N . LYS A 1 115 ? -4.772 -2.209 40.759 1.00 36.16 115 LYS A N 1
ATOM 932 C CA . LYS A 1 115 ? -4.546 -2.843 42.074 1.00 36.16 115 LYS A CA 1
ATOM 933 C C . LYS A 1 115 ? -5.577 -3.948 42.350 1.00 36.16 115 LYS A C 1
ATOM 935 O O . LYS A 1 115 ? -6.437 -3.813 43.211 1.00 36.16 115 LYS A O 1
ATOM 940 N N . GLY A 1 116 ? -5.404 -5.091 41.681 1.00 40.38 116 GLY A N 1
ATOM 941 C CA . GLY A 1 116 ? -5.819 -6.403 42.193 1.00 40.38 116 GLY A CA 1
ATOM 942 C C . GLY A 1 116 ? -7.277 -6.530 42.639 1.00 40.38 116 GLY A C 1
ATOM 943 O O . GLY A 1 116 ? -7.527 -6.884 43.791 1.00 40.38 116 GLY A O 1
ATOM 944 N N . LYS A 1 117 ? -8.237 -6.306 41.737 1.00 39.84 117 LYS A N 1
ATOM 945 C CA . LYS A 1 117 ? -9.582 -6.861 41.914 1.00 39.84 117 LYS A CA 1
ATOM 946 C C . LYS A 1 117 ? -9.694 -8.192 41.188 1.00 39.84 117 LYS A C 1
ATOM 948 O O . LYS A 1 117 ? -9.532 -8.285 39.977 1.00 39.84 117 LYS A O 1
ATOM 953 N N . ASP A 1 118 ? -9.955 -9.219 41.979 1.00 41.53 118 ASP A N 1
ATOM 954 C CA . ASP A 1 118 ? 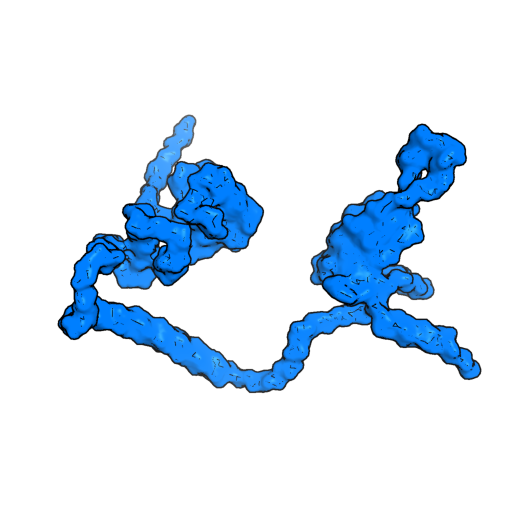-10.222 -10.573 41.532 1.00 41.53 118 ASP A CA 1
ATOM 955 C C . ASP A 1 118 ? -11.554 -10.585 40.753 1.00 41.53 118 ASP A C 1
ATOM 957 O O . ASP A 1 118 ? -12.618 -10.306 41.312 1.00 41.53 118 ASP A O 1
ATOM 961 N N . PHE A 1 119 ? -11.509 -10.879 39.449 1.00 44.03 119 PHE A N 1
ATOM 962 C CA . PHE A 1 119 ? -12.686 -10.962 38.560 1.00 44.03 119 PHE A CA 1
ATOM 963 C C . PHE A 1 119 ? -13.559 -12.210 38.830 1.00 44.03 119 PHE A C 1
ATOM 965 O O . PHE A 1 119 ? -14.389 -12.597 38.010 1.00 44.03 119 PHE A O 1
ATOM 972 N N . SER A 1 120 ? -13.367 -12.861 39.981 1.00 44.03 120 SER A N 1
ATOM 973 C CA . SER A 1 120 ? -14.029 -14.098 40.403 1.00 44.03 120 SER A CA 1
ATOM 974 C C . SER A 1 120 ? -15.436 -13.882 40.972 1.00 44.03 120 SER A C 1
ATOM 976 O O . SER A 1 120 ? -16.157 -14.852 41.215 1.00 44.03 120 SER A O 1
ATOM 978 N N . THR A 1 121 ? -15.867 -12.630 41.166 1.00 42.69 121 THR A N 1
ATOM 979 C CA . THR A 1 121 ? -17.203 -12.324 41.691 1.00 42.69 121 THR A CA 1
ATOM 980 C C . THR A 1 121 ? -18.145 -11.860 40.583 1.00 42.69 121 THR A C 1
ATOM 982 O O . THR A 1 121 ? -17.796 -11.083 39.704 1.00 42.69 121 THR A O 1
ATOM 985 N N . ASN A 1 122 ? -19.345 -12.432 40.605 1.00 52.00 122 ASN A N 1
ATOM 986 C CA . ASN A 1 122 ? -20.390 -12.380 39.589 1.00 52.00 122 ASN A CA 1
ATOM 987 C C . ASN A 1 122 ? -21.002 -10.970 39.435 1.00 52.00 122 ASN A C 1
ATOM 989 O O . ASN A 1 122 ? -22.121 -10.718 39.885 1.00 52.00 122 ASN A O 1
ATOM 993 N N . THR A 1 123 ? -20.264 -10.035 38.836 1.00 53.25 123 THR A N 1
ATOM 994 C CA . THR A 1 123 ? -20.718 -8.663 38.568 1.00 53.25 123 THR A CA 1
ATOM 995 C C . THR A 1 123 ? -21.239 -8.493 37.143 1.00 53.25 123 THR A C 1
ATOM 997 O O . THR A 1 123 ? -20.834 -9.179 36.204 1.00 53.25 123 THR A O 1
ATOM 1000 N N . ARG A 1 124 ? -22.130 -7.509 36.977 1.00 48.56 124 ARG A N 1
ATOM 1001 C CA . ARG A 1 124 ? -22.698 -7.026 35.704 1.00 48.56 124 ARG A CA 1
ATOM 1002 C C . ARG A 1 124 ? -21.632 -6.820 34.607 1.00 48.56 124 ARG A C 1
ATOM 1004 O O . ARG A 1 124 ? -21.926 -7.038 33.437 1.00 48.56 124 ARG A O 1
ATOM 1011 N N . ASP A 1 125 ? -20.398 -6.526 35.005 1.00 44.41 125 ASP A N 1
ATOM 1012 C CA . ASP A 1 125 ? -19.208 -6.353 34.162 1.00 44.41 125 ASP A CA 1
ATOM 1013 C C . ASP A 1 125 ? -18.794 -7.632 33.406 1.00 44.41 125 ASP A C 1
ATOM 1015 O O . ASP A 1 125 ? -18.466 -7.572 32.221 1.00 44.41 125 ASP A O 1
ATOM 1019 N N . MET A 1 126 ? -18.906 -8.811 34.033 1.00 46.09 126 MET A N 1
ATOM 1020 C CA . MET A 1 126 ? -18.665 -10.110 33.382 1.00 46.09 126 MET A CA 1
ATOM 1021 C C . MET A 1 126 ? -19.735 -10.418 32.330 1.00 46.09 126 MET A C 1
ATOM 1023 O O . MET A 1 126 ? -19.446 -11.013 31.295 1.00 46.09 126 MET A O 1
ATOM 1027 N N . ASN A 1 127 ? -20.980 -9.992 32.553 1.00 50.53 127 ASN A N 1
ATOM 1028 C CA . ASN A 1 127 ? -22.061 -10.189 31.585 1.00 50.53 127 ASN A CA 1
ATOM 1029 C C . ASN A 1 127 ? -21.893 -9.309 30.339 1.00 50.53 127 ASN A C 1
ATOM 1031 O O . ASN A 1 127 ? -22.293 -9.730 29.256 1.00 50.53 127 ASN A O 1
ATOM 1035 N N . ILE A 1 128 ? -21.274 -8.134 30.483 1.00 50.84 128 ILE A N 1
ATOM 1036 C CA . ILE A 1 128 ? -20.978 -7.213 29.377 1.00 50.84 128 ILE A CA 1
ATOM 1037 C C . ILE A 1 128 ? -19.736 -7.675 28.603 1.00 50.84 128 ILE A C 1
ATOM 1039 O O . ILE A 1 128 ? -19.759 -7.733 27.380 1.00 50.84 128 ILE A O 1
ATOM 1043 N N . PHE A 1 129 ? -18.673 -8.110 29.286 1.00 46.06 129 PHE A N 1
ATOM 1044 C CA . PHE A 1 129 ? -17.518 -8.711 28.608 1.00 46.06 129 PHE A CA 1
ATOM 1045 C C . PHE A 1 129 ? -17.916 -9.975 27.827 1.00 46.06 129 PHE A C 1
ATOM 1047 O O . PHE A 1 129 ? -17.552 -10.147 26.665 1.00 46.06 129 PHE A O 1
ATOM 1054 N N . ASN A 1 130 ? -18.764 -10.818 28.425 1.00 50.16 130 ASN A N 1
ATOM 1055 C CA . ASN A 1 130 ? -19.334 -11.978 27.746 1.00 50.16 130 ASN A CA 1
ATOM 1056 C C . ASN A 1 130 ? -20.305 -11.602 26.617 1.00 50.16 130 ASN A C 1
ATOM 1058 O O . ASN A 1 130 ? -20.439 -12.386 25.684 1.00 50.16 130 ASN A O 1
ATOM 1062 N N . SER A 1 131 ? -20.990 -10.451 26.663 1.00 53.00 131 SER A N 1
ATOM 1063 C CA . SER A 1 131 ? -21.861 -10.022 25.559 1.00 53.00 131 SER A CA 1
ATOM 1064 C C . SER A 1 131 ? -21.056 -9.505 24.367 1.00 53.00 131 SER A C 1
ATOM 1066 O O . SER A 1 131 ? -21.392 -9.850 23.238 1.00 53.00 131 SER A O 1
ATOM 1068 N N . VAL A 1 132 ? -19.961 -8.772 24.605 1.00 52.75 132 VAL A N 1
ATOM 1069 C CA . VAL A 1 132 ? -19.015 -8.351 23.557 1.00 52.75 132 VAL A CA 1
ATOM 1070 C C . VAL A 1 132 ? -18.348 -9.571 22.926 1.00 52.75 132 VAL A C 1
ATOM 1072 O O . VAL A 1 132 ? -18.394 -9.728 21.709 1.00 52.75 132 VAL A O 1
ATOM 1075 N N . LEU A 1 133 ? -17.823 -10.493 23.741 1.00 50.78 133 LEU A N 1
ATOM 1076 C CA . LEU A 1 133 ? -17.241 -11.738 23.235 1.00 50.78 133 LEU A CA 1
ATOM 1077 C C . LEU A 1 133 ? -18.260 -12.605 22.489 1.00 50.78 133 LEU A C 1
ATOM 1079 O O . LEU A 1 133 ? -17.910 -13.180 21.465 1.00 50.78 133 LEU A O 1
ATOM 1083 N N . ARG A 1 134 ? -19.512 -12.705 22.961 1.00 53.19 134 ARG A N 1
ATOM 1084 C CA . ARG A 1 134 ? -20.569 -13.443 22.245 1.00 53.19 134 ARG A CA 1
ATOM 1085 C C . ARG A 1 134 ? -20.909 -12.804 20.912 1.00 53.19 134 ARG A C 1
ATOM 1087 O O . ARG A 1 134 ? -21.070 -13.544 19.956 1.00 53.19 134 ARG A O 1
ATOM 1094 N N . LYS A 1 135 ? -20.995 -11.476 20.842 1.00 57.72 135 LYS A N 1
ATOM 1095 C CA . LYS A 1 135 ? -21.293 -10.765 19.597 1.00 57.72 135 LYS A CA 1
ATOM 1096 C C . LYS A 1 135 ? -20.180 -10.963 18.565 1.00 57.72 135 LYS A C 1
ATOM 1098 O O . LYS A 1 135 ? -20.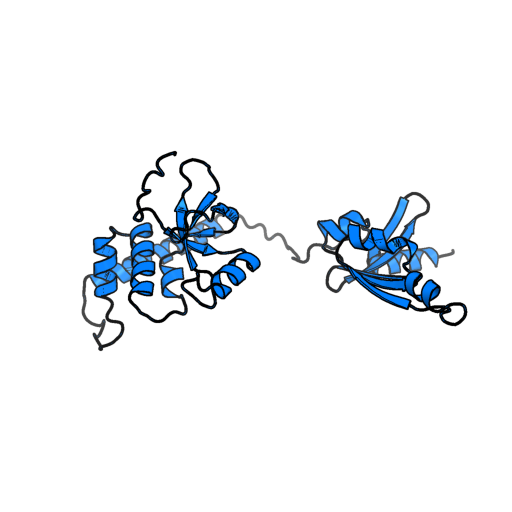474 -11.310 17.432 1.00 57.72 135 LYS A O 1
ATOM 1103 N N . GLU A 1 136 ? -18.917 -10.865 18.978 1.00 51.25 136 GLU A N 1
ATOM 1104 C CA . GLU A 1 136 ? -17.763 -11.193 18.123 1.00 51.25 136 GLU A CA 1
ATOM 1105 C C . GLU A 1 136 ? -17.785 -12.661 17.669 1.00 51.25 136 GLU A C 1
ATOM 1107 O O . GLU A 1 136 ? -17.516 -12.966 16.507 1.00 51.25 136 GLU A O 1
ATOM 1112 N N . LEU A 1 137 ? -18.150 -13.588 18.564 1.00 53.09 137 LEU A N 1
ATOM 1113 C CA . LEU A 1 137 ? -18.294 -15.002 18.217 1.00 53.09 137 LEU A CA 1
ATOM 1114 C C . LEU A 1 137 ? -19.456 -15.231 17.238 1.00 53.09 137 LEU A C 1
ATOM 1116 O O . LEU A 1 137 ? -19.324 -16.028 16.316 1.00 53.09 137 LEU A O 1
ATOM 1120 N N . GLU A 1 138 ? -20.582 -14.542 17.421 1.00 65.25 138 GLU A N 1
ATOM 1121 C CA . GLU A 1 138 ? -21.753 -14.588 16.543 1.00 65.25 138 GLU A CA 1
ATOM 1122 C C . GLU A 1 138 ? -21.441 -14.003 15.167 1.00 65.25 138 GLU A C 1
ATOM 1124 O O . GLU A 1 138 ? -21.802 -14.622 14.171 1.00 65.25 138 GLU A O 1
ATOM 1129 N N . ASP A 1 139 ? -20.705 -12.894 15.094 1.00 60.25 139 ASP A N 1
ATOM 1130 C CA . ASP A 1 139 ? -20.241 -12.290 13.842 1.00 60.25 139 ASP A CA 1
ATOM 1131 C C . ASP A 1 139 ? -19.236 -13.208 13.125 1.00 60.25 139 ASP A C 1
ATOM 1133 O O . ASP A 1 139 ? -19.324 -13.399 11.909 1.00 60.25 139 ASP A O 1
ATOM 1137 N N . LEU A 1 140 ? -18.339 -13.873 13.865 1.00 48.50 140 LEU A N 1
ATOM 1138 C CA . LEU A 1 140 ? -17.455 -14.925 13.344 1.00 48.50 140 LEU A CA 1
ATOM 1139 C C . LEU A 1 140 ? -18.232 -16.146 12.851 1.00 48.50 140 LEU A C 1
ATOM 1141 O O . LEU A 1 140 ? -17.891 -16.706 11.811 1.00 48.50 140 LEU A O 1
ATOM 1145 N N . HIS A 1 141 ? -19.272 -16.565 13.569 1.00 59.22 141 HIS A N 1
ATOM 1146 C CA . HIS A 1 141 ? -20.139 -17.671 13.175 1.00 59.22 141 HIS A CA 1
ATOM 1147 C C . HIS A 1 141 ? -20.971 -17.313 11.943 1.00 59.22 141 HIS A C 1
ATOM 1149 O O . HIS A 1 141 ? -21.028 -18.104 11.007 1.00 59.22 141 HIS A O 1
ATOM 1155 N N . GLN A 1 142 ? -21.541 -16.108 11.876 1.00 61.69 142 GLN A N 1
ATOM 1156 C CA . GLN A 1 142 ? -22.238 -15.599 10.697 1.00 61.69 142 GLN A CA 1
ATOM 1157 C C . GLN A 1 142 ? -21.289 -15.473 9.511 1.00 61.69 142 GLN A C 1
ATOM 1159 O O . GLN A 1 142 ? -21.653 -15.848 8.398 1.00 61.69 142 GLN A O 1
ATOM 1164 N N . PHE A 1 143 ? -20.065 -14.993 9.732 1.00 46.94 143 PHE A N 1
ATOM 1165 C CA . PHE A 1 143 ? -19.028 -14.969 8.712 1.00 46.94 143 PHE A CA 1
ATOM 1166 C C . PHE A 1 143 ? -18.673 -16.383 8.257 1.00 46.94 143 PHE A C 1
ATOM 1168 O O . PHE A 1 143 ? -18.607 -16.621 7.057 1.00 46.94 143 PHE A O 1
ATOM 1175 N N . ALA A 1 144 ? -18.496 -17.333 9.177 1.00 45.16 144 ALA A N 1
ATOM 1176 C CA . ALA A 1 144 ? -18.175 -18.722 8.872 1.00 45.16 144 ALA A CA 1
ATOM 1177 C C . ALA A 1 144 ? -19.321 -19.432 8.142 1.00 45.16 144 ALA A C 1
ATOM 1179 O O . ALA A 1 144 ? -19.077 -20.193 7.212 1.00 45.16 144 ALA A O 1
ATOM 1180 N N . ASP A 1 145 ? -20.572 -19.173 8.503 1.00 58.28 145 ASP A N 1
ATOM 1181 C CA . ASP A 1 145 ? -21.737 -19.757 7.844 1.00 58.28 145 ASP A CA 1
ATOM 1182 C C . ASP A 1 145 ? -21.995 -19.095 6.489 1.00 58.28 145 ASP A C 1
ATOM 1184 O O . ASP A 1 145 ? -22.301 -19.784 5.515 1.00 58.28 145 ASP A O 1
ATOM 1188 N N . LYS A 1 146 ? -21.729 -17.790 6.363 1.00 52.84 146 LYS A N 1
ATOM 1189 C CA . LYS A 1 146 ? -21.674 -17.104 5.069 1.00 52.84 146 LYS A CA 1
ATOM 1190 C C . LYS A 1 146 ? -20.543 -17.678 4.210 1.00 52.84 146 LYS A C 1
ATOM 1192 O O . LYS A 1 146 ? -20.795 -18.013 3.056 1.00 52.84 146 LYS A O 1
ATOM 1197 N N . ALA A 1 147 ? -19.358 -17.903 4.781 1.00 42.94 147 ALA A N 1
ATOM 1198 C CA . ALA A 1 147 ? -18.198 -18.552 4.162 1.00 42.94 147 ALA A CA 1
ATOM 1199 C C . ALA A 1 147 ? -18.516 -19.978 3.679 1.00 42.94 147 ALA A C 1
ATOM 1201 O O . ALA A 1 147 ? -18.146 -20.335 2.566 1.00 42.94 147 ALA A O 1
ATOM 1202 N N . LYS A 1 148 ? -19.256 -20.767 4.470 1.00 50.97 148 LYS A N 1
ATOM 1203 C CA . LYS A 1 148 ? -19.741 -22.110 4.099 1.00 50.97 148 LYS A CA 1
ATOM 1204 C C . LYS A 1 148 ? -20.856 -22.073 3.049 1.00 50.97 148 LYS A C 1
ATOM 1206 O O . LYS A 1 148 ? -20.978 -23.008 2.264 1.00 50.97 148 LYS A O 1
ATOM 1211 N N . SER A 1 149 ? -21.682 -21.022 3.038 1.00 46.81 149 SER A N 1
ATOM 1212 C CA . SER A 1 149 ? -22.754 -20.836 2.048 1.00 46.81 149 SER A CA 1
ATOM 1213 C C . SER A 1 149 ? -22.238 -20.385 0.680 1.00 46.81 149 SER A C 1
ATOM 1215 O O . SER A 1 149 ? -22.919 -20.580 -0.331 1.00 46.81 149 SER A O 1
ATOM 1217 N N . PHE A 1 150 ? -21.009 -19.859 0.609 1.00 35.19 150 PHE A N 1
ATOM 1218 C CA . PHE A 1 150 ? -20.287 -19.833 -0.653 1.00 35.19 150 PHE A CA 1
ATOM 1219 C C . PHE A 1 150 ? -20.030 -21.282 -1.066 1.00 35.19 150 PHE A C 1
ATOM 1221 O O . PHE A 1 150 ? -19.250 -21.997 -0.440 1.00 35.19 150 PHE A O 1
ATOM 1228 N N . LYS A 1 151 ? -20.675 -21.722 -2.153 1.00 41.44 151 LYS A N 1
ATOM 1229 C CA . LYS A 1 151 ? -20.254 -22.920 -2.883 1.00 41.44 151 LYS A CA 1
ATOM 1230 C C . LYS A 1 151 ? -18.854 -22.658 -3.433 1.00 41.44 151 LYS A C 1
ATOM 1232 O O . LYS A 1 151 ? -18.691 -22.223 -4.570 1.00 41.44 151 LYS A O 1
ATOM 1237 N N . PHE A 1 152 ? -17.842 -22.896 -2.609 1.00 36.69 152 PHE A N 1
ATOM 1238 C CA . PHE A 1 152 ? -16.480 -23.065 -3.068 1.00 36.69 152 PHE A CA 1
ATOM 1239 C C . PHE A 1 152 ? -16.446 -24.376 -3.846 1.00 36.69 152 PHE A C 1
ATOM 1241 O O . PHE A 1 152 ? -16.165 -25.442 -3.307 1.00 36.69 152 PHE A O 1
ATOM 1248 N N . GLU A 1 153 ? -16.727 -24.301 -5.146 1.00 33.56 153 GLU A N 1
ATOM 1249 C CA . GLU A 1 153 ? -15.999 -25.175 -6.051 1.00 33.56 153 GLU A CA 1
ATOM 1250 C C . GLU A 1 153 ? -14.519 -24.893 -5.782 1.00 33.56 153 GLU A C 1
ATOM 1252 O O . GLU A 1 153 ? -14.111 -23.728 -5.867 1.00 33.56 153 GLU A O 1
ATOM 1257 N N . PRO A 1 154 ? -13.715 -25.894 -5.389 1.00 32.62 154 PRO A N 1
ATOM 1258 C CA . PRO A 1 154 ? -12.298 -25.690 -5.179 1.00 32.62 154 PRO A CA 1
ATOM 1259 C C . PRO A 1 154 ? -11.679 -25.370 -6.540 1.00 32.62 154 PRO A C 1
ATOM 1261 O O . PRO A 1 154 ? -11.189 -26.242 -7.257 1.00 32.62 154 PRO A O 1
ATOM 1264 N N . ARG A 1 155 ? -11.691 -24.090 -6.921 1.00 35.81 155 ARG A N 1
ATOM 1265 C CA . ARG A 1 155 ? -10.761 -23.572 -7.908 1.00 35.81 155 ARG A CA 1
ATOM 1266 C C . ARG A 1 155 ? -9.394 -23.819 -7.300 1.00 35.81 155 ARG A C 1
ATOM 1268 O O . ARG A 1 155 ? -9.010 -23.171 -6.332 1.00 35.81 155 ARG A O 1
ATOM 1275 N N . LYS A 1 156 ? -8.669 -24.782 -7.864 1.00 37.78 156 LYS A N 1
ATOM 1276 C CA . LYS A 1 156 ? -7.221 -24.894 -7.720 1.00 37.78 156 LYS A CA 1
ATOM 1277 C C . LYS A 1 156 ? -6.620 -23.571 -8.193 1.00 37.78 156 LYS A C 1
ATOM 1279 O O . LYS A 1 156 ? -6.301 -23.433 -9.370 1.00 37.78 156 LYS A O 1
ATOM 1284 N N . VAL A 1 157 ? -6.528 -22.571 -7.321 1.00 39.66 157 VAL A N 1
ATOM 1285 C CA . VAL A 1 157 ? -5.779 -21.362 -7.637 1.00 39.66 157 VAL A CA 1
ATOM 1286 C C . VAL A 1 157 ? -4.360 -21.585 -7.153 1.00 39.66 157 VAL A C 1
ATOM 1288 O O . VAL A 1 157 ? -4.037 -21.436 -5.980 1.00 39.66 157 VAL A O 1
ATOM 1291 N N . SER A 1 158 ? -3.508 -21.982 -8.091 1.00 41.62 158 SER A N 1
ATOM 1292 C CA . SER A 1 158 ? -2.082 -21.700 -8.025 1.00 41.62 158 SER A CA 1
ATOM 1293 C C . SER A 1 158 ? -1.924 -20.175 -7.950 1.00 41.62 158 SER A C 1
ATOM 1295 O O . SER A 1 158 ? -1.987 -19.498 -8.975 1.00 41.62 158 SER A O 1
ATOM 1297 N N . HIS A 1 159 ? -1.826 -19.612 -6.746 1.00 42.25 159 HIS A N 1
ATOM 1298 C CA . HIS A 1 159 ? -1.702 -18.168 -6.512 1.00 42.25 159 HIS A CA 1
ATOM 1299 C C . HIS A 1 159 ? -0.268 -17.649 -6.720 1.00 42.25 159 HIS A C 1
ATOM 1301 O O . HIS A 1 159 ? 0.252 -16.893 -5.909 1.00 42.25 159 HIS A O 1
ATOM 1307 N N . GLU A 1 160 ? 0.349 -17.984 -7.850 1.00 50.16 160 GLU A N 1
ATOM 1308 C CA . GLU A 1 160 ? 1.283 -17.049 -8.474 1.00 50.16 160 GLU A CA 1
ATOM 1309 C C . GLU A 1 160 ? 0.551 -16.456 -9.679 1.00 50.16 160 GLU A C 1
ATOM 1311 O O . GLU A 1 160 ? 0.042 -17.224 -10.505 1.00 50.16 160 GLU A O 1
ATOM 1316 N N . PRO A 1 161 ? 0.414 -15.120 -9.795 1.00 52.62 161 PRO A N 1
ATOM 1317 C CA . PRO A 1 161 ? -0.064 -14.531 -11.036 1.00 52.62 161 PRO A CA 1
ATOM 1318 C C . PRO A 1 161 ? 0.837 -15.054 -12.153 1.00 52.62 161 PRO A C 1
ATOM 1320 O O . PRO A 1 161 ? 2.038 -14.790 -12.141 1.00 52.62 161 PRO A O 1
ATOM 1323 N N . GLN A 1 162 ? 0.271 -15.848 -13.070 1.00 70.94 162 GLN A N 1
ATOM 1324 C CA . GLN A 1 162 ? 1.034 -16.419 -14.174 1.00 70.94 162 GLN A CA 1
ATOM 1325 C C . GLN A 1 162 ? 1.673 -15.270 -14.943 1.00 70.94 162 GLN A C 1
ATOM 1327 O O . GLN A 1 162 ? 0.995 -14.464 -15.588 1.00 70.94 162 GLN A O 1
ATOM 1332 N N . LEU A 1 163 ? 2.988 -15.165 -14.793 1.00 81.75 163 LEU A N 1
ATOM 1333 C CA . LEU A 1 163 ? 3.770 -14.149 -15.453 1.00 81.75 163 LEU A CA 1
ATOM 1334 C C . LEU A 1 163 ? 3.751 -14.419 -16.963 1.00 81.75 163 LEU A C 1
ATOM 1336 O O . LEU A 1 163 ? 3.876 -15.574 -17.377 1.00 81.75 163 LEU A O 1
ATOM 1340 N N . PRO A 1 164 ? 3.547 -13.384 -17.791 1.00 88.44 164 PRO A N 1
ATOM 1341 C CA . PRO A 1 164 ? 3.401 -13.567 -19.225 1.00 88.44 164 PRO A CA 1
ATOM 1342 C C . PRO A 1 164 ? 4.712 -14.040 -19.854 1.00 88.44 164 PRO A C 1
ATOM 1344 O O . PRO A 1 164 ? 5.786 -13.534 -19.547 1.00 88.44 164 PRO A O 1
ATOM 1347 N N . ASP A 1 165 ? 4.619 -14.979 -20.793 1.00 89.50 165 ASP A N 1
ATOM 1348 C CA . ASP A 1 165 ? 5.785 -15.471 -21.532 1.00 89.50 165 ASP A CA 1
ATOM 1349 C C . ASP A 1 165 ? 6.344 -14.440 -22.528 1.00 89.50 165 ASP A C 1
ATOM 1351 O O . ASP A 1 165 ? 7.536 -14.460 -22.830 1.00 89.50 165 ASP A O 1
ATOM 1355 N N . GLU A 1 166 ? 5.502 -13.527 -23.019 1.00 91.56 166 GLU A N 1
ATOM 1356 C CA . GLU A 1 166 ? 5.856 -12.400 -23.888 1.00 91.56 166 GLU A CA 1
ATOM 1357 C C . GLU A 1 166 ? 5.142 -11.143 -23.369 1.00 91.56 166 GLU A C 1
ATOM 1359 O O . GLU A 1 166 ? 3.935 -11.168 -23.127 1.00 91.56 166 GLU A O 1
ATOM 1364 N N . ILE A 1 167 ? 5.871 -10.042 -23.202 1.00 93.12 167 ILE A N 1
ATOM 1365 C CA . ILE A 1 167 ? 5.349 -8.790 -22.652 1.00 93.12 167 ILE A CA 1
ATOM 1366 C C . ILE A 1 167 ? 5.995 -7.586 -23.341 1.00 93.12 167 ILE A C 1
ATOM 1368 O O . ILE A 1 167 ? 7.195 -7.577 -23.613 1.00 93.12 167 ILE A O 1
ATOM 1372 N N . ASP A 1 168 ? 5.199 -6.574 -23.681 1.00 92.06 168 ASP A N 1
ATOM 1373 C CA . ASP A 1 168 ? 5.735 -5.315 -24.198 1.00 92.06 168 ASP A CA 1
ATOM 1374 C C . ASP A 1 168 ? 6.345 -4.459 -23.078 1.00 92.06 168 ASP A C 1
ATOM 1376 O O . ASP A 1 168 ? 6.085 -4.647 -21.888 1.00 92.06 168 ASP A O 1
ATOM 1380 N N . LEU A 1 169 ? 7.179 -3.499 -23.473 1.00 88.50 169 LEU A N 1
ATOM 1381 C CA . LEU A 1 169 ? 7.932 -2.668 -22.539 1.00 88.50 169 LEU A CA 1
ATOM 1382 C C . LEU A 1 169 ? 7.022 -1.814 -21.634 1.00 88.50 169 LEU A C 1
ATOM 1384 O O . LEU A 1 169 ? 7.351 -1.596 -20.472 1.00 88.50 169 LEU A O 1
ATOM 1388 N N . TYR A 1 170 ? 5.876 -1.349 -22.143 1.00 88.44 170 TYR A N 1
ATOM 1389 C CA . TYR A 1 170 ? 4.947 -0.517 -21.378 1.00 88.44 170 TYR A CA 1
ATOM 1390 C C . TYR A 1 170 ? 4.287 -1.331 -20.264 1.00 88.44 170 TYR A C 1
ATOM 1392 O O . TYR A 1 170 ? 4.390 -0.983 -19.089 1.00 88.44 170 TYR A O 1
ATOM 1400 N N . ASN A 1 171 ? 3.686 -2.469 -20.617 1.00 90.62 171 ASN A N 1
ATOM 1401 C CA . ASN A 1 171 ? 3.070 -3.371 -19.652 1.00 90.62 171 ASN A CA 1
ATOM 1402 C C . ASN A 1 171 ? 4.095 -3.907 -18.646 1.00 90.62 171 ASN A C 1
ATOM 1404 O O . ASN A 1 171 ? 3.758 -4.069 -17.473 1.00 90.62 171 ASN A O 1
ATOM 1408 N N . PHE A 1 172 ? 5.340 -4.144 -19.069 1.00 93.50 172 PHE A N 1
ATOM 1409 C CA . PHE A 1 172 ? 6.418 -4.566 -18.176 1.00 93.50 172 PHE A CA 1
ATOM 1410 C C . PHE A 1 172 ? 6.615 -3.596 -17.007 1.00 93.50 172 PHE A C 1
ATOM 1412 O O . PHE A 1 172 ? 6.585 -4.039 -15.859 1.00 93.50 172 PHE A O 1
ATOM 1419 N N . PHE A 1 173 ? 6.745 -2.294 -17.271 1.00 89.81 173 PHE A N 1
ATOM 1420 C CA . PHE A 1 173 ? 6.918 -1.292 -16.215 1.00 89.81 173 PHE A CA 1
ATOM 1421 C C . PHE A 1 173 ? 5.610 -0.994 -15.469 1.00 89.81 173 PHE A C 1
ATOM 1423 O O . PHE A 1 173 ? 5.577 -1.066 -14.244 1.00 89.81 173 PHE A O 1
ATOM 1430 N N . GLU A 1 174 ? 4.521 -0.721 -16.187 1.00 87.44 174 GLU A N 1
ATOM 1431 C CA . GLU A 1 174 ? 3.296 -0.171 -15.587 1.00 87.44 174 GLU A CA 1
ATOM 1432 C C . GLU A 1 174 ? 2.428 -1.233 -14.900 1.00 87.44 174 GLU A C 1
ATOM 1434 O O . GLU A 1 174 ? 1.935 -1.033 -13.790 1.00 87.44 174 GLU A O 1
ATOM 1439 N N . LYS A 1 175 ? 2.239 -2.393 -15.542 1.00 89.06 175 LYS A N 1
ATOM 1440 C CA . LYS A 1 175 ? 1.323 -3.434 -15.048 1.00 89.06 175 LYS A CA 1
ATOM 1441 C C . LYS A 1 175 ? 2.021 -4.438 -14.138 1.00 89.06 175 LYS A C 1
ATOM 1443 O O . LYS A 1 175 ? 1.442 -4.866 -13.142 1.00 89.06 175 LYS A O 1
ATOM 1448 N N . TYR A 1 176 ? 3.245 -4.827 -14.484 1.00 88.50 176 TYR A N 1
ATOM 1449 C CA . TYR A 1 176 ? 3.971 -5.884 -13.775 1.00 88.50 176 TYR A CA 1
ATOM 1450 C C . TYR A 1 176 ? 5.089 -5.360 -12.871 1.00 88.50 176 TYR A C 1
ATOM 1452 O O . TYR A 1 176 ? 5.764 -6.167 -12.233 1.00 88.50 176 TYR A O 1
ATOM 1460 N N . LYS A 1 177 ? 5.253 -4.031 -12.769 1.00 89.88 177 LYS A N 1
ATOM 1461 C CA . LYS A 1 177 ? 6.256 -3.373 -11.913 1.00 89.88 177 LYS A CA 1
ATOM 1462 C C . LYS A 1 177 ? 7.673 -3.908 -12.160 1.00 89.88 177 LYS A C 1
ATOM 1464 O O . LYS A 1 177 ? 8.442 -4.135 -11.227 1.00 89.88 177 LYS A O 1
ATOM 1469 N N . GLY A 1 178 ? 7.985 -4.172 -13.426 1.00 92.06 178 GLY A N 1
ATOM 1470 C CA . GLY A 1 178 ? 9.267 -4.698 -13.858 1.00 92.06 178 GLY A CA 1
ATOM 1471 C C . GLY A 1 178 ? 10.402 -3.701 -13.640 1.00 92.06 178 GLY A C 1
ATOM 1472 O O . GLY A 1 178 ? 10.214 -2.486 -13.685 1.00 92.06 178 GLY A O 1
ATOM 1473 N N . VAL A 1 179 ? 11.602 -4.227 -13.418 1.00 95.12 179 VAL A N 1
ATOM 1474 C CA . VAL A 1 179 ? 12.822 -3.456 -13.183 1.00 95.12 179 VAL A CA 1
ATOM 1475 C C . VAL A 1 179 ? 13.831 -3.763 -14.280 1.00 95.12 179 VAL A C 1
ATOM 1477 O O . VAL A 1 179 ? 14.158 -4.924 -14.536 1.00 95.12 179 VAL A O 1
ATOM 1480 N N . ALA A 1 180 ? 14.344 -2.713 -14.914 1.00 94.25 180 ALA A N 1
ATOM 1481 C CA . ALA A 1 180 ? 15.476 -2.786 -15.824 1.00 94.25 180 ALA A CA 1
ATOM 1482 C C . ALA A 1 180 ? 16.752 -2.379 -15.082 1.00 94.25 180 ALA A C 1
ATOM 1484 O O . ALA A 1 180 ? 16.801 -1.325 -14.443 1.00 94.25 180 ALA A O 1
ATOM 1485 N N . LYS A 1 181 ? 17.785 -3.212 -15.185 1.00 93.38 181 LYS A N 1
ATOM 1486 C CA . LYS A 1 181 ? 19.120 -2.965 -14.632 1.00 93.38 181 LYS A CA 1
ATOM 1487 C C . LYS A 1 181 ? 20.134 -3.084 -15.742 1.00 93.38 181 LYS A C 1
ATOM 1489 O O . LYS A 1 181 ? 19.985 -3.929 -16.617 1.00 93.38 181 LYS A O 1
ATOM 1494 N N . GLY A 1 182 ? 21.180 -2.285 -15.720 1.00 89.75 182 GLY A N 1
ATOM 1495 C CA . GLY A 1 182 ? 22.143 -2.370 -16.795 1.00 89.75 182 GLY A CA 1
ATOM 1496 C C . GLY A 1 182 ? 23.218 -1.329 -16.714 1.00 89.75 182 GLY A C 1
ATOM 1497 O O . GLY A 1 182 ? 23.528 -0.800 -15.648 1.00 89.75 182 GLY A O 1
ATOM 1498 N N . VAL A 1 183 ? 23.784 -1.065 -17.877 1.00 87.62 183 VAL A N 1
ATOM 1499 C CA . VAL A 1 183 ? 24.852 -0.111 -18.045 1.00 87.62 183 VAL A CA 1
ATOM 1500 C C . VAL A 1 183 ? 24.631 0.771 -19.268 1.00 87.62 183 VAL A C 1
ATOM 1502 O O . VAL A 1 183 ? 24.183 0.294 -20.313 1.00 87.62 183 VAL A O 1
ATOM 1505 N N . THR A 1 184 ? 24.958 2.050 -19.125 1.00 86.19 184 THR A N 1
ATOM 1506 C CA . THR A 1 184 ? 24.893 3.076 -20.165 1.00 86.19 184 THR A CA 1
ATOM 1507 C C . THR A 1 184 ? 26.275 3.643 -20.460 1.00 86.19 184 THR A C 1
ATOM 1509 O O . THR A 1 184 ? 27.147 3.646 -19.592 1.00 86.19 184 THR A O 1
ATOM 1512 N N . ASP A 1 185 ? 26.463 4.147 -21.671 1.00 80.25 185 ASP A N 1
ATOM 1513 C CA . ASP A 1 185 ? 27.637 4.917 -22.071 1.00 80.25 185 ASP A CA 1
ATOM 1514 C C . ASP A 1 185 ? 27.584 6.314 -21.434 1.00 80.25 185 ASP A C 1
ATOM 1516 O O . ASP A 1 185 ? 26.590 7.031 -21.574 1.00 80.25 185 ASP A O 1
ATOM 1520 N N . ASP A 1 186 ? 28.626 6.714 -20.703 1.00 73.12 186 ASP A N 1
ATOM 1521 C CA . ASP A 1 186 ? 28.693 8.045 -20.096 1.00 73.12 186 ASP A CA 1
ATOM 1522 C C . ASP A 1 186 ? 29.287 9.062 -21.081 1.00 73.12 186 ASP A C 1
ATOM 1524 O O . ASP A 1 186 ? 30.428 9.523 -20.966 1.00 73.12 186 ASP A O 1
ATOM 1528 N N . LYS A 1 187 ? 28.473 9.434 -22.076 1.00 66.56 187 LYS A N 1
ATOM 1529 C CA . LYS A 1 187 ? 28.845 10.399 -23.124 1.00 66.56 187 LYS A CA 1
ATOM 1530 C C . LYS A 1 187 ? 29.181 11.788 -22.569 1.00 66.56 187 LYS A C 1
ATOM 1532 O O . LYS A 1 187 ? 29.954 12.528 -23.180 1.00 66.56 187 LYS A O 1
ATOM 1537 N N . LEU A 1 188 ? 28.611 12.155 -21.419 1.00 64.00 188 LEU A N 1
ATOM 1538 C CA . LEU A 1 188 ? 28.844 13.439 -20.752 1.00 64.00 188 LEU A CA 1
ATOM 1539 C C . LEU A 1 188 ? 30.254 13.493 -20.157 1.00 64.00 188 LEU A C 1
ATOM 1541 O O . LEU A 1 188 ? 30.973 14.472 -20.369 1.00 64.00 188 LEU A O 1
ATOM 1545 N N . TYR A 1 189 ? 30.676 12.420 -19.487 1.00 59.28 189 TYR A N 1
ATOM 1546 C CA . TYR A 1 189 ? 32.030 12.301 -18.949 1.00 59.28 189 TYR A CA 1
ATOM 1547 C C . TYR A 1 189 ? 33.079 12.069 -20.043 1.00 59.28 189 TYR A C 1
ATOM 1549 O O . TYR A 1 189 ? 34.155 12.667 -20.000 1.00 59.28 189 TYR A O 1
ATOM 1557 N N . ALA A 1 190 ? 32.750 11.293 -21.083 1.00 58.78 190 ALA A N 1
ATOM 1558 C CA . ALA A 1 190 ? 33.613 11.115 -22.254 1.00 58.78 190 ALA A CA 1
ATOM 1559 C C . ALA A 1 190 ? 33.941 12.457 -22.938 1.00 58.78 190 ALA A C 1
ATOM 1561 O O . ALA A 1 190 ? 35.073 12.695 -23.360 1.00 58.78 190 ALA A O 1
ATOM 1562 N N . LYS A 1 191 ? 32.970 13.380 -22.979 1.00 60.94 191 LYS A N 1
ATOM 1563 C CA . LYS A 1 191 ? 33.152 14.737 -23.512 1.00 60.94 191 LYS A CA 1
ATOM 1564 C C . LYS A 1 191 ? 34.011 15.633 -22.608 1.00 60.94 191 LYS A C 1
ATOM 1566 O O . LYS A 1 191 ? 34.704 16.506 -23.123 1.00 60.94 191 LYS A O 1
ATOM 1571 N N . LEU A 1 192 ? 33.981 15.420 -21.290 1.00 62.81 192 LEU A N 1
ATOM 1572 C CA . LEU A 1 192 ? 34.780 16.160 -20.302 1.00 62.81 192 LEU A CA 1
ATOM 1573 C C . LEU A 1 192 ? 36.248 15.706 -20.256 1.00 62.81 192 LEU A C 1
ATOM 1575 O O . LEU A 1 192 ? 37.135 16.529 -20.046 1.00 62.81 192 LEU A O 1
ATOM 1579 N N . CYS A 1 193 ? 36.514 14.416 -20.460 1.00 58.19 193 CYS A N 1
ATOM 1580 C CA . CYS A 1 193 ? 37.842 13.820 -20.275 1.00 58.19 193 CYS A CA 1
ATOM 1581 C C . CYS A 1 193 ? 38.648 13.624 -21.577 1.00 58.19 193 CYS A C 1
ATOM 1583 O O . CYS A 1 193 ? 39.784 13.148 -21.531 1.00 58.19 193 CYS A O 1
ATOM 1585 N N . GLY A 1 194 ? 38.098 14.001 -22.737 1.00 58.84 194 GLY A N 1
ATOM 1586 C CA . GLY A 1 194 ? 38.784 13.914 -24.030 1.00 58.84 194 GLY A CA 1
ATOM 1587 C C . GLY A 1 194 ? 39.141 12.477 -24.448 1.00 58.84 194 GLY A C 1
ATOM 1588 O O . GLY A 1 194 ? 38.541 11.509 -23.986 1.00 58.84 194 GLY A O 1
ATOM 1589 N N . TYR A 1 195 ? 40.145 12.330 -25.323 1.00 53.75 195 TYR A N 1
ATOM 1590 C CA . TYR A 1 195 ? 40.569 11.061 -25.955 1.00 53.75 195 TYR A CA 1
ATOM 1591 C C . TYR A 1 195 ? 40.946 9.932 -24.961 1.00 53.75 195 TYR A C 1
ATOM 1593 O O . TYR A 1 195 ? 41.129 8.787 -25.364 1.00 53.75 195 TYR A O 1
ATOM 1601 N N . HIS A 1 196 ? 41.061 10.226 -23.661 1.00 51.66 196 HIS A N 1
ATOM 1602 C CA . HIS A 1 196 ? 41.431 9.265 -22.616 1.00 51.66 196 HIS A CA 1
ATOM 1603 C C . HIS A 1 196 ? 40.246 8.603 -21.892 1.00 51.66 196 HIS A C 1
ATOM 1605 O O . HIS A 1 196 ? 40.470 7.682 -21.112 1.00 51.66 196 HIS A O 1
ATOM 1611 N N . ALA A 1 197 ? 38.999 9.002 -22.165 1.00 53.19 197 ALA A N 1
ATOM 1612 C CA . ALA A 1 197 ? 37.795 8.392 -21.580 1.00 53.19 197 ALA A CA 1
ATOM 1613 C C . ALA A 1 197 ? 37.044 7.484 -22.565 1.00 53.19 197 ALA A C 1
ATOM 1615 O O . ALA A 1 197 ? 35.815 7.479 -22.636 1.00 53.19 197 ALA A O 1
ATOM 1616 N N . TYR A 1 198 ? 37.799 6.716 -23.347 1.00 49.53 198 TYR A N 1
ATOM 1617 C CA . TYR A 1 198 ? 37.245 5.721 -24.253 1.00 49.53 198 TYR A CA 1
ATOM 1618 C C . TYR A 1 198 ? 36.584 4.608 -23.409 1.00 49.53 198 TYR A C 1
ATOM 1620 O O . TYR A 1 198 ? 37.276 3.855 -22.726 1.00 49.53 198 TYR A O 1
ATOM 1628 N N . TYR A 1 199 ? 35.246 4.544 -23.437 1.00 55.88 199 TYR A N 1
ATOM 1629 C CA . TYR A 1 199 ? 34.384 3.550 -22.770 1.00 55.88 199 TYR A CA 1
ATOM 1630 C C . TYR A 1 199 ? 34.199 3.673 -21.245 1.00 55.88 199 TYR A C 1
ATOM 1632 O O . TYR A 1 199 ? 34.347 2.686 -20.520 1.00 55.88 199 TYR A O 1
ATOM 1640 N N . MET A 1 200 ? 33.804 4.846 -20.734 1.00 64.56 200 MET A N 1
ATOM 1641 C CA . MET A 1 200 ? 33.256 4.899 -19.372 1.00 64.56 200 MET A CA 1
ATOM 1642 C C . MET A 1 200 ? 31.800 4.440 -19.349 1.00 64.56 200 MET A C 1
ATOM 1644 O O . MET A 1 200 ? 30.928 5.000 -20.005 1.00 64.56 200 MET A O 1
ATOM 1648 N N . ILE A 1 201 ? 31.560 3.396 -18.565 1.00 73.44 201 ILE A N 1
ATOM 1649 C CA . ILE A 1 201 ? 30.278 2.719 -18.455 1.00 73.44 201 ILE A CA 1
ATOM 1650 C C . ILE A 1 201 ? 29.673 3.046 -17.084 1.00 73.44 201 ILE A C 1
ATOM 1652 O O . ILE A 1 201 ? 30.311 2.828 -16.054 1.00 73.44 201 ILE A O 1
ATOM 1656 N N . LYS A 1 202 ? 28.430 3.530 -17.058 1.00 81.44 202 LYS A N 1
ATOM 1657 C CA . LYS A 1 202 ? 27.683 3.853 -15.836 1.00 81.44 202 LYS A CA 1
ATOM 1658 C C . LYS A 1 202 ? 26.572 2.839 -15.603 1.00 81.44 202 LYS A C 1
ATOM 1660 O O . LYS A 1 202 ? 25.824 2.532 -16.522 1.00 81.44 202 LYS A O 1
ATOM 1665 N N . SER A 1 203 ? 26.428 2.327 -14.383 1.00 85.31 203 SER A N 1
ATOM 1666 C CA . SER A 1 203 ? 25.306 1.446 -14.050 1.00 85.31 203 SER A CA 1
ATOM 1667 C C . SER A 1 203 ? 24.001 2.226 -13.876 1.00 85.31 203 SER A C 1
ATOM 1669 O O . SER A 1 203 ? 23.985 3.369 -13.411 1.00 85.31 203 SER A O 1
ATOM 1671 N N . PHE A 1 204 ? 22.885 1.595 -14.232 1.00 88.25 204 PHE A N 1
ATOM 1672 C CA . PHE A 1 204 ? 21.551 2.120 -13.979 1.00 88.25 204 PHE A CA 1
ATOM 1673 C C . PHE A 1 204 ? 20.618 1.028 -13.459 1.00 88.25 204 PHE A C 1
ATOM 1675 O O . PHE A 1 204 ? 20.763 -0.156 -13.766 1.00 88.25 204 PHE A O 1
ATOM 1682 N N . GLU A 1 205 ? 19.619 1.465 -12.704 1.00 93.38 205 GLU A N 1
ATOM 1683 C CA . GLU A 1 205 ? 18.471 0.672 -12.290 1.00 93.38 205 GLU A CA 1
ATOM 1684 C C . GLU A 1 205 ? 17.228 1.567 -12.336 1.00 93.38 205 GLU A C 1
ATOM 1686 O O . GLU A 1 205 ? 17.250 2.721 -11.888 1.00 93.38 205 GLU A O 1
ATOM 1691 N N . THR A 1 206 ? 16.151 1.067 -12.938 1.00 92.00 206 THR A N 1
ATOM 1692 C CA . THR A 1 206 ? 14.895 1.806 -13.054 1.00 92.00 206 THR A CA 1
ATOM 1693 C C . THR A 1 206 ? 13.703 0.860 -13.122 1.00 92.00 206 THR A C 1
ATOM 1695 O O . THR A 1 206 ? 13.713 -0.108 -13.879 1.00 92.00 206 THR A O 1
ATOM 1698 N N . GLY A 1 207 ? 12.662 1.165 -12.347 1.00 91.69 207 GLY A N 1
ATOM 1699 C CA . GLY A 1 207 ? 11.316 0.598 -12.493 1.00 91.69 207 GLY A CA 1
ATOM 1700 C C . GLY A 1 207 ? 10.347 1.538 -13.221 1.00 91.69 207 GLY A C 1
ATOM 1701 O O . GLY A 1 207 ? 9.145 1.318 -13.197 1.00 91.69 207 GLY A O 1
ATOM 1702 N N . SER A 1 208 ? 10.854 2.618 -13.824 1.00 90.38 208 SER A N 1
ATOM 1703 C CA . SER A 1 208 ? 10.061 3.633 -14.520 1.00 90.38 208 SER A CA 1
ATOM 1704 C C . SER A 1 208 ? 10.344 3.606 -16.018 1.00 90.38 208 SER A C 1
ATOM 1706 O O . SER A 1 208 ? 11.505 3.719 -16.435 1.00 90.38 208 SER A O 1
ATOM 1708 N N . LEU A 1 209 ? 9.272 3.535 -16.814 1.00 91.06 209 LEU A N 1
ATOM 1709 C CA . LEU A 1 209 ? 9.348 3.597 -18.269 1.00 91.06 209 LEU A CA 1
ATOM 1710 C C . LEU A 1 209 ? 9.940 4.927 -18.750 1.00 91.06 209 LEU A C 1
ATOM 1712 O O . LEU A 1 209 ? 10.796 4.925 -19.627 1.00 91.06 209 LEU A O 1
ATOM 1716 N N . SER A 1 210 ? 9.536 6.061 -18.170 1.00 91.31 210 SER A N 1
ATOM 1717 C CA . SER A 1 210 ? 10.017 7.379 -18.611 1.00 91.31 210 SER A CA 1
ATOM 1718 C C . SER A 1 210 ? 11.522 7.537 -18.394 1.00 91.31 210 SER A C 1
ATOM 1720 O O . SER A 1 210 ? 12.242 7.957 -19.299 1.00 91.31 210 SER A O 1
ATOM 1722 N N . LYS A 1 211 ? 12.021 7.118 -17.226 1.00 88.75 211 LYS A N 1
ATOM 1723 C CA . LYS A 1 211 ? 13.455 7.123 -16.925 1.00 88.75 211 LYS A CA 1
ATOM 1724 C C . LYS A 1 211 ? 14.218 6.150 -17.823 1.00 88.75 211 LYS A C 1
ATOM 1726 O O . LYS A 1 211 ? 15.286 6.503 -18.307 1.00 88.75 211 LYS A O 1
ATOM 1731 N N . TYR A 1 212 ? 13.665 4.967 -18.094 1.00 91.00 212 TYR A N 1
ATOM 1732 C CA . TYR A 1 212 ? 14.260 4.019 -19.037 1.00 91.00 212 TYR A CA 1
ATOM 1733 C C . TYR A 1 212 ? 14.369 4.610 -20.452 1.00 91.00 212 TYR A C 1
ATOM 1735 O O . TYR A 1 212 ? 15.433 4.548 -21.060 1.00 91.00 212 TYR A O 1
ATOM 1743 N N . LEU A 1 213 ? 13.302 5.239 -20.957 1.00 90.38 213 LEU A N 1
ATOM 1744 C CA . LEU A 1 213 ? 13.296 5.867 -22.280 1.00 90.38 213 LEU A CA 1
ATOM 1745 C C . LEU A 1 213 ? 14.284 7.036 -22.376 1.00 90.38 213 LEU A C 1
ATOM 1747 O O . LEU A 1 213 ? 14.932 7.183 -23.406 1.00 90.38 213 LEU A O 1
ATOM 1751 N N . SER A 1 214 ? 14.461 7.815 -21.302 1.00 88.31 214 SER A N 1
ATOM 1752 C CA . SER A 1 214 ? 15.411 8.940 -21.286 1.00 88.31 214 SER A CA 1
ATOM 1753 C C . SER A 1 214 ? 16.879 8.541 -21.453 1.00 88.31 214 SER A C 1
ATOM 1755 O O . SER A 1 214 ? 17.685 9.378 -21.841 1.00 88.31 214 SER A O 1
ATOM 1757 N N . ILE A 1 215 ? 17.221 7.281 -21.166 1.00 87.31 215 ILE A N 1
ATOM 1758 C CA . ILE A 1 215 ? 18.589 6.754 -21.276 1.00 87.31 215 ILE A CA 1
ATOM 1759 C C . ILE A 1 215 ? 18.716 5.690 -22.370 1.00 87.31 215 ILE A C 1
ATOM 1761 O O . ILE A 1 215 ? 19.797 5.142 -22.546 1.00 87.31 215 ILE A O 1
ATOM 1765 N N . TYR A 1 216 ? 17.631 5.372 -23.087 1.00 87.25 216 TYR A N 1
ATOM 1766 C CA . TYR A 1 216 ? 17.534 4.199 -23.961 1.00 87.25 216 TYR A CA 1
ATOM 1767 C C . TYR A 1 216 ? 18.617 4.156 -25.043 1.00 87.25 216 TYR A C 1
ATOM 1769 O O . TYR A 1 216 ? 19.207 3.104 -25.280 1.00 87.25 216 TYR A O 1
ATOM 1777 N N . GLU A 1 217 ? 18.909 5.301 -25.659 1.00 86.44 217 GLU A N 1
ATOM 1778 C CA . GLU A 1 217 ? 19.930 5.428 -26.708 1.00 86.44 217 GLU A CA 1
ATOM 1779 C C . GLU A 1 217 ? 21.364 5.255 -26.191 1.00 86.44 217 GLU A C 1
ATOM 1781 O O . GLU A 1 217 ? 22.276 4.978 -26.972 1.00 86.44 217 GLU A O 1
ATOM 1786 N N . ASP A 1 218 ? 21.563 5.400 -24.882 1.00 85.69 218 ASP A N 1
ATOM 1787 C CA . ASP A 1 218 ? 22.861 5.264 -24.230 1.00 85.69 218 ASP A CA 1
ATOM 1788 C C . ASP A 1 218 ? 23.043 3.878 -23.599 1.00 85.69 218 ASP A C 1
ATOM 1790 O O . ASP A 1 218 ? 24.133 3.566 -23.124 1.00 85.69 218 ASP A O 1
ATOM 1794 N N . ILE A 1 219 ? 22.013 3.022 -23.583 1.00 87.12 219 ILE A N 1
ATOM 1795 C CA . ILE A 1 219 ? 22.097 1.680 -22.996 1.00 87.12 219 ILE A CA 1
ATOM 1796 C C . ILE A 1 219 ? 23.046 0.805 -23.822 1.00 87.12 219 ILE A C 1
ATOM 1798 O O . ILE A 1 219 ? 22.769 0.447 -24.964 1.00 87.12 219 ILE A O 1
ATOM 1802 N N . VAL A 1 220 ? 24.130 0.361 -23.187 1.00 86.31 220 VAL A N 1
ATOM 1803 C CA . VAL A 1 220 ? 25.066 -0.626 -23.745 1.00 86.31 220 VAL A CA 1
ATOM 1804 C C . VAL A 1 220 ? 24.550 -2.042 -23.496 1.00 86.31 220 VAL A C 1
ATOM 1806 O O . VAL A 1 220 ? 24.629 -2.917 -24.357 1.00 86.31 220 VAL A O 1
ATOM 1809 N N . LYS A 1 221 ? 24.006 -2.283 -22.300 1.00 86.75 221 LYS A N 1
ATOM 1810 C CA . LYS A 1 221 ? 23.425 -3.570 -21.913 1.00 86.75 221 LYS A CA 1
ATOM 1811 C C . LYS A 1 221 ? 22.338 -3.360 -20.870 1.00 86.75 221 LYS A C 1
ATOM 1813 O O . LYS A 1 221 ? 22.534 -2.599 -19.928 1.00 86.75 221 LYS A O 1
ATOM 1818 N N . ALA A 1 222 ? 21.236 -4.091 -21.005 1.00 90.06 222 ALA A N 1
ATOM 1819 C CA . ALA A 1 222 ? 20.155 -4.117 -20.030 1.00 90.06 222 ALA A CA 1
ATOM 1820 C C . ALA A 1 222 ? 19.673 -5.548 -19.773 1.00 90.06 222 ALA A C 1
ATOM 1822 O O . ALA A 1 222 ? 19.541 -6.351 -20.696 1.00 90.06 222 ALA A O 1
ATOM 1823 N N . ASP A 1 223 ? 19.384 -5.822 -18.510 1.00 92.88 223 ASP A N 1
ATOM 1824 C CA . ASP A 1 223 ? 18.738 -7.014 -17.990 1.00 92.88 223 ASP A CA 1
ATOM 1825 C C . ASP A 1 223 ? 17.383 -6.616 -17.377 1.00 92.88 223 ASP A C 1
ATOM 1827 O O . ASP A 1 223 ? 17.262 -5.571 -16.732 1.00 92.88 223 ASP A O 1
ATOM 1831 N N . TYR A 1 224 ? 16.359 -7.448 -17.575 1.00 94.81 224 TYR A N 1
ATOM 1832 C CA . TYR A 1 224 ? 14.969 -7.141 -17.219 1.00 94.81 224 TYR A CA 1
ATOM 1833 C C . TYR A 1 224 ? 14.428 -8.173 -16.234 1.00 94.81 224 TYR A C 1
ATOM 1835 O O . TYR A 1 224 ? 14.587 -9.375 -16.453 1.00 94.81 224 TYR A O 1
ATOM 1843 N N . TYR A 1 225 ? 13.764 -7.711 -15.174 1.00 93.81 225 TYR A N 1
ATOM 1844 C CA . TYR A 1 225 ? 13.269 -8.564 -14.096 1.00 93.81 225 TYR A CA 1
ATOM 1845 C C . TYR A 1 225 ? 11.843 -8.200 -13.674 1.00 93.81 225 TYR A C 1
ATOM 1847 O O . TYR A 1 225 ? 11.525 -7.024 -13.530 1.00 93.81 225 TYR A O 1
ATOM 1855 N N . ILE A 1 226 ? 11.006 -9.207 -13.415 1.00 91.94 226 ILE A N 1
ATOM 1856 C CA . ILE A 1 226 ? 9.756 -9.068 -12.648 1.00 91.94 226 ILE A CA 1
ATOM 1857 C C . ILE A 1 226 ? 9.888 -9.960 -11.412 1.00 91.94 226 ILE A C 1
ATOM 1859 O O . ILE A 1 226 ? 9.900 -11.192 -11.521 1.00 91.94 226 ILE A O 1
ATOM 1863 N N . GLY A 1 227 ? 10.039 -9.346 -10.236 1.00 88.25 227 GLY A N 1
ATOM 1864 C CA . GLY A 1 227 ? 10.477 -10.064 -9.037 1.00 88.25 227 GLY A CA 1
ATOM 1865 C C . GLY A 1 227 ? 11.810 -10.777 -9.296 1.00 88.25 227 GLY A C 1
ATOM 1866 O O . GLY A 1 227 ? 12.765 -10.157 -9.759 1.00 88.25 227 GLY A O 1
ATOM 1867 N N . ASN A 1 228 ? 11.849 -12.093 -9.077 1.00 87.38 228 ASN A N 1
ATOM 1868 C CA . ASN A 1 228 ? 13.033 -12.927 -9.332 1.00 87.38 228 ASN A CA 1
ATOM 1869 C C . ASN A 1 228 ? 13.094 -13.503 -10.762 1.00 87.38 228 ASN A C 1
ATOM 1871 O O . ASN A 1 228 ? 14.019 -14.245 -11.091 1.00 87.38 228 ASN A O 1
ATOM 1875 N N . ASN A 1 229 ? 12.116 -13.194 -11.621 1.00 89.75 229 ASN A N 1
ATOM 1876 C CA . ASN A 1 229 ? 12.014 -13.774 -12.959 1.00 89.75 229 ASN A CA 1
ATOM 1877 C C . ASN A 1 229 ? 12.698 -12.887 -13.995 1.00 89.75 229 ASN A C 1
ATOM 1879 O O . ASN A 1 229 ? 12.315 -11.731 -14.178 1.00 89.75 229 ASN A O 1
ATOM 1883 N N . ARG A 1 230 ? 13.685 -13.448 -14.700 1.00 92.00 230 ARG A N 1
ATOM 1884 C CA . ARG A 1 230 ? 14.427 -12.762 -15.761 1.00 92.00 230 ARG A CA 1
ATOM 1885 C C . ARG A 1 230 ? 13.686 -12.806 -17.098 1.00 92.00 230 ARG A C 1
ATOM 1887 O O . ARG A 1 230 ? 13.133 -13.839 -17.482 1.00 92.00 230 ARG A O 1
ATOM 1894 N N . TYR A 1 231 ? 13.762 -11.693 -17.819 1.00 94.25 231 TYR A N 1
ATOM 1895 C CA . TYR A 1 231 ? 13.240 -11.515 -19.166 1.00 94.25 231 TYR A CA 1
ATOM 1896 C C . TYR A 1 231 ? 14.339 -11.102 -20.150 1.00 94.25 231 TYR A C 1
ATOM 1898 O O . TYR A 1 231 ? 15.282 -10.390 -19.802 1.00 94.25 231 TYR A O 1
ATOM 1906 N N . HIS A 1 232 ? 14.180 -11.532 -21.401 1.00 90.75 232 HIS A N 1
ATOM 1907 C CA . HIS A 1 232 ? 15.087 -11.261 -22.516 1.00 90.75 232 HIS A CA 1
ATOM 1908 C C . HIS A 1 232 ? 14.413 -10.373 -23.549 1.00 90.75 232 HIS A C 1
ATOM 1910 O O . HIS A 1 232 ? 13.313 -10.682 -24.003 1.00 90.75 232 HIS A O 1
ATOM 1916 N N . ALA A 1 233 ? 15.087 -9.308 -23.973 1.00 90.69 233 ALA A N 1
ATOM 1917 C CA . ALA A 1 233 ? 14.621 -8.499 -25.091 1.00 90.69 233 ALA A CA 1
ATOM 1918 C C . ALA A 1 233 ? 14.863 -9.235 -26.416 1.00 90.69 233 ALA A C 1
ATOM 1920 O O . ALA A 1 233 ? 16.003 -9.527 -26.780 1.00 90.69 233 ALA A O 1
ATOM 1921 N N . ILE A 1 234 ? 13.791 -9.523 -27.154 1.00 89.12 234 ILE A N 1
ATOM 1922 C CA . ILE A 1 234 ? 13.840 -10.184 -28.460 1.00 89.12 234 ILE A CA 1
ATOM 1923 C C . ILE A 1 234 ? 13.149 -9.305 -29.493 1.00 89.12 234 ILE A C 1
ATOM 1925 O O . ILE A 1 234 ? 11.998 -8.905 -29.321 1.00 89.12 234 ILE A O 1
ATOM 1929 N N . LYS A 1 235 ? 13.835 -9.058 -30.612 1.00 86.69 235 LYS A N 1
ATOM 1930 C CA . LYS A 1 235 ? 13.248 -8.416 -31.790 1.00 86.69 235 LYS A CA 1
ATOM 1931 C C . LYS A 1 235 ? 12.569 -9.462 -32.674 1.00 86.69 235 LYS A C 1
ATOM 1933 O O . LYS A 1 235 ? 13.235 -10.293 -33.292 1.00 86.69 235 LYS A O 1
ATOM 1938 N N . PHE A 1 236 ? 11.247 -9.404 -32.750 1.00 82.62 236 PHE A N 1
ATOM 1939 C CA . PHE A 1 236 ? 10.439 -10.172 -33.689 1.00 82.62 236 PHE A CA 1
ATOM 1940 C C . PHE A 1 236 ? 10.322 -9.411 -35.012 1.00 82.62 236 PHE A C 1
ATOM 1942 O O . PHE A 1 236 ? 10.121 -8.197 -35.012 1.00 82.62 236 PHE A O 1
ATOM 1949 N N . LYS A 1 237 ? 10.434 -10.130 -36.137 1.00 79.56 237 LYS A N 1
ATOM 1950 C CA . LYS A 1 237 ? 10.499 -9.549 -37.490 1.00 79.56 237 LYS A CA 1
ATOM 1951 C C . LYS A 1 237 ? 9.315 -8.621 -37.798 1.00 79.56 237 LYS A C 1
ATOM 1953 O O . LYS A 1 237 ? 9.540 -7.524 -38.290 1.00 79.56 237 LYS A O 1
ATOM 1958 N N . ASP A 1 238 ? 8.108 -9.031 -37.406 1.00 82.69 238 ASP A N 1
ATOM 1959 C CA . ASP A 1 238 ? 6.862 -8.349 -37.791 1.00 82.69 238 ASP A CA 1
ATOM 1960 C C . ASP A 1 238 ? 6.155 -7.644 -36.620 1.00 82.69 238 ASP A C 1
ATOM 1962 O O . ASP A 1 238 ? 5.156 -6.961 -36.815 1.00 82.69 238 ASP A O 1
ATOM 1966 N N . ARG A 1 239 ? 6.647 -7.822 -35.386 1.00 79.38 239 ARG A N 1
ATOM 1967 C CA . ARG A 1 239 ? 5.983 -7.332 -34.161 1.00 79.38 239 ARG A CA 1
ATOM 1968 C C . ARG A 1 239 ? 6.814 -6.314 -33.375 1.00 79.38 239 ARG A C 1
ATOM 1970 O O . ARG A 1 239 ? 6.274 -5.647 -32.505 1.00 79.38 239 ARG A O 1
ATOM 1977 N N . GLY A 1 240 ? 8.105 -6.166 -33.671 1.00 82.06 240 GLY A N 1
ATOM 1978 C CA . GLY A 1 240 ? 9.000 -5.292 -32.907 1.00 82.06 240 GLY A CA 1
ATOM 1979 C C . GLY A 1 240 ? 9.650 -5.999 -31.716 1.00 82.06 240 GLY A C 1
ATOM 1980 O O . GLY A 1 240 ? 9.808 -7.221 -31.719 1.00 82.06 240 GLY A O 1
ATOM 1981 N N . VAL A 1 241 ? 10.106 -5.230 -30.724 1.00 84.50 241 VAL A N 1
ATOM 1982 C CA . VAL A 1 241 ? 10.848 -5.757 -29.566 1.00 84.50 241 VAL A CA 1
ATOM 1983 C C . VAL A 1 241 ? 9.894 -6.070 -28.418 1.00 84.50 241 VAL A C 1
ATOM 1985 O O . VAL A 1 241 ? 9.145 -5.203 -27.981 1.00 84.50 241 VAL A O 1
ATOM 1988 N N . PHE A 1 242 ? 9.963 -7.300 -27.913 1.00 91.00 242 PHE A N 1
ATOM 1989 C CA . PHE A 1 242 ? 9.237 -7.755 -26.728 1.00 91.00 242 PHE A CA 1
ATOM 1990 C C . PHE A 1 242 ? 10.213 -8.296 -25.690 1.00 91.00 242 PHE A C 1
ATOM 1992 O O . PHE A 1 242 ? 11.288 -8.795 -26.030 1.00 91.00 242 PHE A O 1
ATOM 1999 N N . LEU A 1 243 ? 9.814 -8.226 -24.426 1.00 93.38 243 LEU A N 1
ATOM 2000 C CA . LEU A 1 243 ? 10.468 -8.923 -23.332 1.00 93.38 243 LEU A CA 1
ATOM 2001 C C . LEU A 1 243 ? 9.864 -10.321 -23.212 1.00 93.38 243 LEU A C 1
ATOM 2003 O O . LEU A 1 243 ? 8.650 -10.497 -23.243 1.00 93.38 243 LEU A O 1
ATOM 2007 N N . VAL A 1 244 ? 10.721 -11.327 -23.112 1.00 92.62 244 VAL A N 1
ATOM 2008 C CA . VAL A 1 244 ? 10.330 -12.735 -23.183 1.00 92.62 244 VAL A CA 1
ATOM 2009 C C . VAL A 1 244 ? 10.854 -13.472 -21.962 1.00 92.62 244 VAL A C 1
ATOM 2011 O O . VAL A 1 244 ? 12.022 -13.309 -21.609 1.00 92.62 244 VAL A O 1
ATOM 2014 N N . SER A 1 245 ? 10.009 -14.279 -21.320 1.00 91.31 245 SER A N 1
ATOM 2015 C CA . SER A 1 245 ? 10.390 -15.052 -20.134 1.00 91.31 245 SER A CA 1
ATOM 2016 C C . SER A 1 245 ? 11.577 -15.977 -20.437 1.00 91.31 245 SER A C 1
ATOM 2018 O O . SER A 1 245 ? 11.754 -16.442 -21.565 1.00 91.31 245 SER A O 1
ATOM 2020 N N . GLU A 1 246 ? 12.396 -16.299 -19.432 1.00 89.69 246 GLU A N 1
ATOM 2021 C CA . GLU A 1 246 ? 13.503 -17.262 -19.575 1.00 89.69 246 GLU A CA 1
ATOM 2022 C C . GLU A 1 246 ? 13.045 -18.598 -20.196 1.00 89.69 246 GLU A C 1
ATOM 2024 O O . GLU A 1 246 ? 13.730 -19.173 -21.046 1.00 89.69 246 GLU A O 1
ATOM 2029 N N . LYS A 1 247 ? 11.859 -19.080 -19.803 1.00 89.56 247 LYS A N 1
ATOM 2030 C CA . LYS A 1 247 ? 11.248 -20.302 -20.340 1.00 89.56 247 LYS A CA 1
ATOM 2031 C C . LYS A 1 247 ? 10.988 -20.167 -21.841 1.00 89.56 247 LYS A C 1
ATOM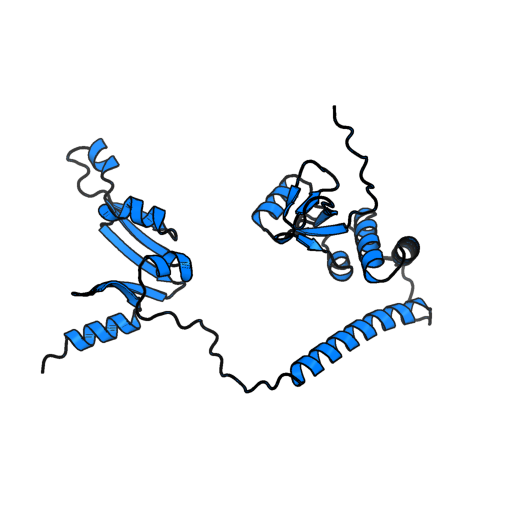 2033 O O . LYS A 1 247 ? 11.487 -20.971 -22.630 1.00 89.56 247 LYS A O 1
ATOM 2038 N N . ARG A 1 248 ? 10.255 -19.128 -22.242 1.00 89.44 248 ARG A N 1
ATOM 2039 C CA . ARG A 1 248 ? 9.896 -18.888 -23.641 1.00 89.44 248 ARG A CA 1
ATOM 2040 C C . ARG A 1 248 ? 11.119 -18.587 -24.505 1.00 89.44 248 ARG A C 1
ATOM 2042 O O . ARG A 1 248 ? 11.196 -19.040 -25.644 1.00 89.44 248 ARG A O 1
ATOM 2049 N N . TYR A 1 249 ? 12.118 -17.899 -23.958 1.00 89.44 249 TYR A N 1
ATOM 2050 C CA . TYR A 1 249 ? 13.396 -17.670 -24.626 1.00 89.44 249 TYR A CA 1
ATOM 2051 C C . TYR A 1 249 ? 14.106 -18.990 -24.960 1.00 89.44 249 TYR A C 1
ATOM 2053 O O . TYR A 1 249 ? 14.539 -19.180 -26.099 1.00 89.44 249 TYR A O 1
ATOM 2061 N N . LYS A 1 250 ? 14.169 -19.935 -24.011 1.00 87.88 250 LYS A N 1
ATOM 2062 C CA . LYS A 1 250 ? 14.737 -21.274 -24.242 1.00 87.88 250 LYS A CA 1
ATOM 2063 C C . LYS A 1 250 ? 13.969 -22.050 -25.314 1.00 87.88 250 LYS A C 1
ATOM 2065 O O . LYS A 1 250 ? 14.603 -22.640 -26.185 1.00 87.88 250 LYS A O 1
ATOM 2070 N N . GLU A 1 251 ? 12.637 -21.997 -25.309 1.00 88.25 251 GLU A N 1
ATOM 2071 C CA . GLU A 1 251 ? 11.805 -22.615 -26.356 1.00 88.25 251 GLU A CA 1
ATOM 2072 C C . GLU A 1 251 ? 12.096 -22.032 -27.747 1.00 88.25 251 GLU A C 1
ATOM 2074 O O . GLU A 1 251 ? 12.289 -22.773 -28.712 1.00 88.25 251 GLU A O 1
ATOM 2079 N N . LEU A 1 252 ? 12.151 -20.702 -27.861 1.00 85.62 252 LEU A N 1
ATOM 2080 C CA . LEU A 1 252 ? 12.429 -20.017 -29.125 1.00 85.62 252 LEU A CA 1
ATOM 2081 C C . LEU A 1 252 ? 13.847 -20.310 -29.627 1.00 85.62 252 LEU A C 1
ATOM 2083 O O . LEU A 1 252 ? 14.047 -20.510 -30.826 1.00 85.62 252 LEU A O 1
ATOM 2087 N N . LYS A 1 253 ? 14.826 -20.375 -28.718 1.00 83.31 253 LYS A N 1
ATOM 2088 C CA . LYS A 1 253 ? 16.211 -20.731 -29.043 1.00 83.31 253 LYS A CA 1
ATOM 2089 C C . LYS A 1 253 ? 16.324 -22.184 -29.510 1.00 83.31 253 LYS A C 1
ATOM 2091 O O . LYS A 1 253 ? 17.023 -22.438 -30.485 1.00 83.31 253 LYS A O 1
ATOM 2096 N N . ALA A 1 254 ? 15.602 -23.109 -28.874 1.00 82.44 254 ALA A N 1
ATOM 2097 C CA . ALA A 1 254 ? 15.548 -24.512 -29.282 1.00 82.44 254 ALA A CA 1
ATOM 2098 C C . ALA A 1 254 ? 14.895 -24.683 -30.663 1.00 82.44 254 ALA A C 1
ATOM 2100 O O . ALA A 1 254 ? 15.435 -25.380 -31.513 1.00 82.44 254 ALA A O 1
ATOM 2101 N N . ARG A 1 255 ? 13.789 -23.977 -30.939 1.00 73.81 255 ARG A N 1
ATOM 2102 C CA . ARG A 1 255 ? 13.117 -24.021 -32.252 1.00 73.81 255 ARG A CA 1
ATOM 2103 C C . ARG A 1 255 ? 13.951 -23.416 -33.380 1.00 73.81 255 ARG A C 1
ATOM 2105 O O . ARG A 1 255 ? 13.913 -23.930 -34.490 1.00 73.81 255 ARG A O 1
ATOM 2112 N N . LYS A 1 256 ? 14.738 -22.370 -33.108 1.00 62.97 256 LYS A N 1
ATOM 2113 C CA . LYS A 1 256 ? 15.724 -21.842 -34.071 1.00 62.97 256 LYS A CA 1
ATOM 2114 C C . LYS A 1 256 ? 16.902 -22.798 -34.325 1.00 62.97 256 LYS A C 1
ATOM 2116 O O . LYS A 1 256 ? 17.631 -22.578 -35.283 1.00 62.97 256 LYS A O 1
ATOM 2121 N N . GLY A 1 257 ? 17.087 -23.820 -33.484 1.00 44.06 257 GLY A N 1
ATOM 2122 C CA . GLY A 1 257 ? 18.113 -24.859 -33.618 1.00 44.06 257 GLY A CA 1
ATOM 2123 C C . GLY A 1 257 ? 17.623 -26.183 -34.220 1.00 44.06 257 GLY A C 1
ATOM 2124 O O . GLY A 1 257 ? 18.425 -27.101 -34.344 1.00 44.06 257 GLY A O 1
ATOM 2125 N N . CYS A 1 258 ? 16.347 -26.297 -34.604 1.00 31.08 258 CYS A N 1
ATOM 2126 C CA . CYS A 1 258 ? 15.828 -27.449 -35.343 1.00 31.08 258 CYS A CA 1
ATOM 2127 C C . CYS A 1 258 ? 15.748 -27.117 -36.834 1.00 31.08 258 CYS A C 1
ATOM 2129 O O . CYS A 1 258 ? 14.680 -26.834 -37.373 1.00 31.08 258 CYS A O 1
ATOM 2131 N N . THR A 1 259 ? 16.898 -27.151 -37.496 1.00 30.27 259 THR A N 1
ATOM 2132 C CA . THR A 1 259 ? 16.960 -27.587 -38.891 1.00 30.27 259 THR A CA 1
ATOM 2133 C C . THR A 1 259 ? 16.660 -29.087 -38.910 1.00 30.27 259 THR A C 1
ATOM 2135 O O . THR A 1 259 ? 17.389 -29.862 -38.289 1.00 30.27 259 THR A O 1
ATOM 2138 N N . VAL A 1 260 ? 15.576 -29.477 -39.581 1.00 31.66 260 VAL A N 1
ATOM 2139 C CA . VAL A 1 260 ? 15.509 -30.766 -40.286 1.00 31.66 260 VAL A CA 1
ATOM 2140 C C . VAL A 1 260 ? 15.914 -30.479 -41.721 1.00 31.66 260 VAL A C 1
ATOM 2142 O O . VAL A 1 260 ? 15.426 -29.449 -42.242 1.00 31.66 260 VAL A O 1
#

Radius of gyration: 29.73 Å; chains: 1; bounding box: 65×70×82 Å

pLDDT: mean 70.82, std 18.21, range [27.89, 95.12]

Secondary structure (DSSP, 8-state):
--------GGG-EEEEE--HHHHHHHHHTT-SSSSSS-EEEEEE-TTSTTEEEESS-TT-EEEGGGEEEPPHHHHHT--S-SSHHHHHHHHHHHHHHTS-HHHHHHHHHH--SSS---TTS--HHHHHHHHHHHHHHHHHHHHHHHHHHS---------S----SEE-HHHHHHTT--EEEEEEE-HHHHHHHGGG-TT-EEEEEES-HHHHHHHGGGEEEEEEEETTEEEEEEEETTTEEEEEEHHHHHHHHHHTT---